Protein 8P4Y (pdb70)

Structure (mmCIF, N/CA/C/O backbone):
data_8P4Y
#
_entry.id   8P4Y
#
_cell.length_a   33.840
_cell.length_b   36.980
_cell.length_c   44.670
_cell.angle_alpha   97.25
_cell.angle_beta   105.76
_cell.angle_gamma   95.45
#
_symmetry.space_group_name_H-M   'P 1'
#
loop_
_entity.id
_entity.type
_entity.pdbx_description
1 polymer 'Protein origami triangle'
2 non-polymer GLYCEROL
3 water water
#
loop_
_atom_site.group_PDB
_atom_site.id
_atom_site.type_symbol
_atom_site.label_atom_id
_atom_site.label_alt_id
_atom_site.label_comp_id
_atom_site.label_asym_id
_atom_site.label_entity_id
_atom_site.label_seq_id
_atom_site.pdbx_PDB_ins_code
_atom_site.Cartn_x
_atom_site.Cartn_y
_atom_site.Cartn_z
_atom_site.occupancy
_atom_site.B_iso_or_equiv
_atom_site.auth_seq_id
_atom_site.auth_comp_id
_atom_site.auth_asym_id
_atom_site.auth_atom_id
_atom_site.pdbx_PDB_model_num
ATOM 1 N N . SER A 1 2 ? 10.535 -4.937 67.283 1.00 119.90 2 SER A N 1
ATOM 2 C CA . SER A 1 2 ? 11.651 -4.420 66.500 1.00 121.68 2 SER A CA 1
ATOM 3 C C . SER A 1 2 ? 11.153 -3.866 65.168 1.00 116.27 2 SER A C 1
ATOM 4 O O . SER A 1 2 ? 10.130 -4.326 64.645 1.00 118.14 2 SER A O 1
ATOM 6 N N . PRO A 1 3 ? 11.869 -2.876 64.619 1.00 107.82 3 PRO A N 1
ATOM 7 C CA . PRO A 1 3 ? 11.431 -2.286 63.340 1.00 105.09 3 PRO A CA 1
ATOM 8 C C . PRO A 1 3 ? 11.344 -3.290 62.201 1.00 106.61 3 PRO A C 1
ATOM 9 O O . PRO A 1 3 ? 10.385 -3.248 61.419 1.00 108.27 3 PRO A O 1
ATOM 13 N N . GLU A 1 4 ? 12.315 -4.202 62.089 1.00 109.69 4 GLU A N 1
ATOM 14 C CA . GLU A 1 4 ? 12.289 -5.167 60.993 1.00 110.10 4 GLU A CA 1
ATOM 15 C C . GLU A 1 4 ? 11.079 -6.092 61.085 1.00 97.56 4 GLU A C 1
ATOM 16 O O . GLU A 1 4 ? 10.610 -6.593 60.062 1.00 90.51 4 GLU A O 1
ATOM 18 N N . ASP A 1 5 ? 10.565 -6.338 62.293 1.00 95.73 5 ASP A N 1
ATOM 19 C CA . ASP A 1 5 ? 9.322 -7.094 62.412 1.00 84.28 5 ASP A CA 1
ATOM 20 C C . ASP A 1 5 ? 8.168 -6.318 61.801 1.00 86.31 5 ASP A C 1
ATOM 21 O O . ASP A 1 5 ? 7.256 -6.905 61.199 1.00 68.14 5 ASP A O 1
ATOM 26 N N . GLU A 1 6 ? 8.186 -4.996 61.942 1.00 80.09 6 GLU A N 1
ATOM 27 C CA . GLU A 1 6 ? 7.166 -4.203 61.272 1.00 79.92 6 GLU A CA 1
ATOM 28 C C . GLU A 1 6 ? 7.366 -4.245 59.765 1.00 74.78 6 GLU A C 1
ATOM 29 O O . GLU A 1 6 ? 6.414 -4.486 59.013 1.00 74.66 6 GLU A O 1
ATOM 35 N N . ILE A 1 7 ? 8.605 -4.030 59.305 1.00 69.45 7 ILE A N 1
ATOM 36 C CA . ILE A 1 7 ? 8.873 -3.970 57.867 1.00 82.08 7 ILE A CA 1
ATOM 37 C C . ILE A 1 7 ? 8.409 -5.248 57.183 1.00 83.37 7 ILE A C 1
ATOM 38 O O . ILE A 1 7 ? 7.708 -5.212 56.165 1.00 80.40 7 ILE A O 1
ATOM 43 N N . GLU A 1 8 ? 8.807 -6.397 57.730 1.00 82.39 8 GLU A N 1
ATOM 44 C CA . GLU A 1 8 ? 8.411 -7.679 57.159 1.00 80.58 8 GLU A CA 1
ATOM 45 C C . GLU A 1 8 ? 6.897 -7.779 57.035 1.00 72.02 8 GLU A C 1
ATOM 46 O O . GLU A 1 8 ? 6.370 -8.172 55.989 1.00 67.19 8 GLU A O 1
ATOM 52 N N . ARG A 1 9 ? 6.179 -7.411 58.098 1.00 68.53 9 ARG A N 1
ATOM 53 C CA . ARG A 1 9 ? 4.725 -7.537 58.096 1.00 72.54 9 ARG A CA 1
ATOM 54 C C . ARG A 1 9 ? 4.105 -6.742 56.950 1.00 74.53 9 ARG A C 1
ATOM 55 O O . ARG A 1 9 ? 3.268 -7.257 56.197 1.00 69.22 9 ARG A O 1
ATOM 63 N N . LEU A 1 10 ? 4.527 -5.487 56.785 1.00 76.09 10 LEU A N 1
ATOM 64 C CA . LEU A 1 10 ? 3.924 -4.629 55.772 1.00 66.74 10 LEU A CA 1
ATOM 65 C C . LEU A 1 10 ? 4.307 -5.052 54.359 1.00 70.56 10 LEU A C 1
ATOM 66 O O . LEU A 1 10 ? 3.519 -4.869 53.424 1.00 72.20 10 LEU A O 1
ATOM 71 N N . GLU A 1 11 ? 5.505 -5.603 54.171 1.00 66.14 11 GLU A N 1
ATOM 72 C CA . GLU A 1 11 ? 5.870 -6.101 52.848 1.00 61.70 11 GLU A CA 1
ATOM 73 C C . GLU A 1 11 ? 5.015 -7.300 52.473 1.00 76.20 11 GLU A C 1
ATOM 74 O O . GLU A 1 11 ? 4.455 -7.352 51.371 1.00 77.91 11 GLU A O 1
ATOM 80 N N . ARG A 1 12 ? 4.920 -8.277 53.383 1.00 65.22 12 ARG A N 1
ATOM 81 C CA . ARG A 1 12 ? 3.987 -9.389 53.232 1.00 64.56 12 ARG A CA 1
ATOM 82 C C . ARG A 1 12 ? 2.620 -8.892 52.797 1.00 66.28 12 ARG A C 1
ATOM 83 O O . ARG A 1 12 ? 2.130 -9.239 51.715 1.00 65.68 12 ARG A O 1
ATOM 85 N N . GLU A 1 13 ? 2.011 -8.038 53.621 1.00 68.63 13 GLU A N 1
ATOM 86 C CA . GLU A 1 13 ? 0.637 -7.611 53.380 1.00 69.41 13 GLU A CA 1
ATOM 87 C C . GLU A 1 13 ? 0.502 -6.825 52.077 1.00 69.25 13 GLU A C 1
ATOM 88 O O . GLU A 1 13 ? -0.504 -6.962 51.368 1.00 69.85 13 GLU A O 1
ATOM 94 N N . ASN A 1 14 ? 1.493 -5.988 51.741 1.00 65.57 14 ASN A N 1
ATOM 95 C CA . ASN A 1 14 ? 1.357 -5.186 50.523 1.00 67.80 14 ASN A CA 1
ATOM 96 C C . ASN A 1 14 ? 1.450 -6.048 49.266 1.00 70.09 14 ASN A C 1
ATOM 97 O O . ASN A 1 14 ? 0.689 -5.843 48.315 1.00 62.09 14 ASN A O 1
ATOM 102 N N . GLU A 1 15 ? 2.395 -6.990 49.223 1.00 72.33 15 GLU A N 1
ATOM 103 C CA . GLU A 1 15 ? 2.551 -7.801 48.020 1.00 79.28 15 GLU A CA 1
ATOM 104 C C . GLU A 1 15 ? 1.271 -8.564 47.713 1.00 71.26 15 GLU A C 1
ATOM 105 O O . GLU A 1 15 ? 0.827 -8.604 46.560 1.00 77.97 15 GLU A O 1
ATOM 111 N N . LYS A 1 16 ? 0.654 -9.154 48.742 1.00 68.62 16 LYS A N 1
ATOM 112 C CA . LYS A 1 16 ? -0.626 -9.833 48.566 1.00 75.31 16 LYS A CA 1
ATOM 113 C C . LYS A 1 16 ? -1.679 -8.874 48.035 1.00 69.92 16 LYS A C 1
ATOM 114 O O . LYS A 1 16 ? -2.403 -9.197 47.088 1.00 54.32 16 LYS A O 1
ATOM 116 N N . LEU A 1 17 ? -1.788 -7.691 48.644 1.00 63.08 17 LEU A N 1
ATOM 117 C CA . LEU A 1 17 ? -2.663 -6.661 48.090 1.00 64.77 17 LEU A CA 1
ATOM 118 C C . LEU A 1 17 ? -2.311 -6.377 46.635 1.00 71.86 17 LEU A C 1
ATOM 119 O O . LEU A 1 17 ? -3.182 -6.412 45.760 1.00 76.41 17 LEU A O 1
ATOM 124 N N . GLU A 1 18 ? -1.031 -6.106 46.357 1.00 67.10 18 GLU A N 1
ATOM 125 C CA . GLU A 1 18 ? -0.574 -5.921 44.981 1.00 66.02 18 GLU A CA 1
ATOM 126 C C . GLU A 1 18 ? -1.059 -7.048 44.074 1.00 73.75 18 GLU A C 1
ATOM 127 O O . GLU A 1 18 ? -1.619 -6.796 43.002 1.00 71.87 18 GLU A O 1
ATOM 133 N N . ARG A 1 19 ? -0.848 -8.304 44.479 1.00 72.28 19 ARG A N 1
ATOM 134 C CA . ARG A 1 19 ? -1.293 -9.404 43.631 1.00 75.64 19 ARG A CA 1
ATOM 135 C C . ARG A 1 19 ? -2.813 -9.407 43.501 1.00 78.56 19 ARG A C 1
ATOM 136 O O . ARG A 1 19 ? -3.354 -9.511 42.394 1.00 71.53 19 ARG A O 1
ATOM 138 N N . GLU A 1 20 ? -3.526 -9.268 44.621 1.00 70.91 20 GLU A N 1
ATOM 139 C CA . GLU A 1 20 ? -4.977 -9.369 44.543 1.00 72.83 20 GLU A CA 1
ATOM 140 C C . GLU A 1 20 ? -5.563 -8.240 43.711 1.00 74.66 20 GLU A C 1
ATOM 141 O O . GLU A 1 20 ? -6.517 -8.449 42.957 1.00 87.27 20 GLU A O 1
ATOM 147 N N . ASN A 1 21 ? -4.992 -7.051 43.803 1.00 71.09 21 ASN A N 1
ATOM 148 C CA . ASN A 1 21 ? -5.533 -5.944 43.032 1.00 69.43 21 ASN A CA 1
ATOM 149 C C . ASN A 1 21 ? -5.325 -6.162 41.548 1.00 70.57 21 ASN A C 1
ATOM 150 O O . ASN A 1 21 ? -6.215 -5.861 40.749 1.00 70.91 21 ASN A O 1
ATOM 155 N N . GLU A 1 22 ? -4.162 -6.692 41.163 1.00 66.00 22 GLU A N 1
ATOM 156 C CA . GLU A 1 22 ? -3.934 -6.992 39.754 1.00 82.71 22 GLU A CA 1
ATOM 157 C C . GLU A 1 22 ? -5.044 -7.873 39.189 1.00 80.84 22 GLU A C 1
ATOM 158 O O . GLU A 1 22 ? -5.548 -7.607 38.096 1.00 69.78 22 GLU A O 1
ATOM 164 N N . ARG A 1 23 ? -5.447 -8.918 39.927 1.00 86.52 23 ARG A N 1
ATOM 165 C CA . ARG A 1 23 ? -6.524 -9.795 39.457 1.00 83.96 23 ARG A CA 1
ATOM 166 C C . ARG A 1 23 ? -7.827 -9.028 39.293 1.00 84.98 23 ARG A C 1
ATOM 167 O O . ARG A 1 23 ? -8.571 -9.258 38.333 1.00 77.69 23 ARG A O 1
ATOM 175 N N . LEU A 1 24 ? -8.137 -8.141 40.247 1.00 74.46 24 LEU A N 1
ATOM 176 C CA . LEU A 1 24 ? -9.380 -7.385 40.176 1.00 76.62 24 LEU A CA 1
ATOM 177 C C . LEU A 1 24 ? -9.355 -6.417 39.007 1.00 73.41 24 LEU A C 1
ATOM 178 O O . LEU A 1 24 ? -10.367 -6.250 38.314 1.00 75.56 24 LEU A O 1
ATOM 183 N N . GLU A 1 25 ? -8.205 -5.765 38.784 1.00 63.55 25 GLU A N 1
ATOM 184 C CA . GLU A 1 25 ? -8.030 -4.916 37.610 1.00 78.36 25 GLU A CA 1
ATOM 185 C C . GLU A 1 25 ? -8.394 -5.670 36.342 1.00 82.92 25 GLU A C 1
ATOM 186 O O . GLU A 1 25 ? -9.115 -5.157 35.478 1.00 88.66 25 GLU A O 1
ATOM 192 N N . ARG A 1 26 ? -7.904 -6.903 36.217 1.00 70.04 26 ARG A N 1
ATOM 193 C CA . ARG A 1 26 ? -8.139 -7.661 34.996 1.00 72.06 26 ARG A CA 1
ATOM 194 C C . ARG A 1 26 ? -9.615 -8.000 34.841 1.00 79.50 26 ARG A C 1
ATOM 195 O O . ARG A 1 26 ? -10.184 -7.824 33.757 1.00 79.25 26 ARG A O 1
ATOM 203 N N . GLU A 1 27 ? -10.262 -8.452 35.925 1.00 81.23 27 GLU A N 1
ATOM 204 C CA . GLU A 1 27 ? -11.694 -8.759 35.869 1.00 87.79 27 GLU A CA 1
ATOM 205 C C . GLU A 1 27 ? -12.516 -7.543 35.426 1.00 83.70 27 GLU A C 1
ATOM 206 O O . GLU A 1 27 ? -13.396 -7.649 34.561 1.00 81.86 27 GLU A O 1
ATOM 212 N N . ILE A 1 28 ? -12.254 -6.380 36.012 1.00 75.54 28 ILE A N 1
ATOM 213 C CA . ILE A 1 28 ? -12.997 -5.185 35.609 1.00 74.98 28 ILE A CA 1
ATOM 214 C C . ILE A 1 28 ? -12.699 -4.831 34.154 1.00 82.53 28 ILE A C 1
ATOM 215 O O . ILE A 1 28 ? -13.604 -4.465 33.392 1.00 88.42 28 ILE A O 1
ATOM 220 N N . ARG A 1 29 ? -11.437 -4.967 33.733 1.00 84.34 29 ARG A N 1
ATOM 221 C CA . ARG A 1 29 ? -11.086 -4.642 32.353 1.00 90.25 29 ARG A CA 1
ATOM 222 C C . ARG A 1 29 ? -11.802 -5.546 31.364 1.00 92.67 29 ARG A C 1
ATOM 223 O O . ARG A 1 29 ? -12.070 -5.133 30.231 1.00 102.79 29 ARG A O 1
ATOM 231 N N . TRP A 1 30 ? -12.134 -6.770 31.776 1.00 88.66 30 TRP A N 1
ATOM 232 C CA . TRP A 1 30 ? -12.844 -7.695 30.899 1.00 88.23 30 TRP A CA 1
ATOM 233 C C . TRP A 1 30 ? -14.341 -7.458 30.917 1.00 87.52 30 TRP A C 1
ATOM 234 O O . TRP A 1 30 ? -15.020 -7.689 29.915 1.00 94.14 30 TRP A O 1
ATOM 245 N N . LEU A 1 31 ? -14.876 -7.028 32.053 1.00 79.58 31 LEU A N 1
ATOM 246 C CA . LEU A 1 31 ? -16.316 -6.861 32.163 1.00 87.82 31 LEU A CA 1
ATOM 247 C C . LEU A 1 31 ? -16.782 -5.504 31.649 1.00 93.66 31 LEU A C 1
ATOM 248 O O . LEU A 1 31 ? -17.897 -5.399 31.127 1.00 106.25 31 LEU A O 1
ATOM 253 N N . GLU A 1 32 ? -15.961 -4.459 31.781 1.00 96.68 32 GLU A N 1
ATOM 254 C CA . GLU A 1 32 ? -16.282 -3.206 31.098 1.00 101.55 32 GLU A CA 1
ATOM 255 C C . GLU A 1 32 ? -16.157 -3.358 29.584 1.00 123.40 32 GLU A C 1
ATOM 256 O O . GLU A 1 32 ? -17.000 -2.855 28.831 1.00 128.92 32 GLU A O 1
ATOM 262 N N . GLU A 1 33 ? -15.114 -4.058 29.122 1.00 134.89 33 GLU A N 1
ATOM 263 C CA . GLU A 1 33 ? -14.916 -4.258 27.690 1.00 141.47 33 GLU A CA 1
ATOM 264 C C . GLU A 1 33 ? -15.980 -5.170 27.094 1.00 150.56 33 GLU A C 1
ATOM 265 O O . GLU A 1 33 ? -16.321 -5.032 25.914 1.00 161.90 33 GLU A O 1
ATOM 267 N N . GLY A 1 34 ? -16.508 -6.102 27.880 1.00 129.73 34 GLY A N 1
ATOM 268 C CA . GLY A 1 34 ? -17.580 -6.960 27.413 1.00 128.75 34 GLY A CA 1
ATOM 269 C C . GLY A 1 34 ? -18.891 -6.231 27.186 1.00 131.05 34 GLY A C 1
ATOM 270 O O . GLY A 1 34 ? -19.239 -5.307 27.923 1.00 134.23 34 GLY A O 1
ATOM 271 N N . GLN A 1 37 ? -21.267 -6.608 24.763 1.00 106.26 37 GLN A N 1
ATOM 272 C CA . GLN A 1 37 ? -20.777 -7.703 23.926 1.00 104.30 37 GLN A CA 1
ATOM 273 C C . GLN A 1 37 ? -20.233 -8.851 24.767 1.00 96.73 37 GLN A C 1
ATOM 274 O O . GLN A 1 37 ? -19.227 -9.457 24.416 1.00 97.46 37 GLN A O 1
ATOM 280 N N . LEU A 1 38 ? -20.913 -9.159 25.874 1.00 98.90 38 LEU A N 1
ATOM 281 C CA . LEU A 1 38 ? -20.357 -10.094 26.854 1.00 95.93 38 LEU A CA 1
ATOM 282 C C . LEU A 1 38 ? -20.306 -11.518 26.312 1.00 91.92 38 LEU A C 1
ATOM 283 O O . LEU A 1 38 ? -19.356 -12.257 26.592 1.00 87.46 38 LEU A O 1
ATOM 288 N N . GLU A 1 39 ? -21.313 -11.922 25.533 1.00 103.52 39 GLU A N 1
ATOM 289 C CA . GLU A 1 39 ? -21.315 -13.270 24.965 1.00 103.06 39 GLU A CA 1
ATOM 290 C C . GLU A 1 39 ? -20.062 -13.525 24.133 1.00 98.37 39 GLU A C 1
ATOM 291 O O . GLU A 1 39 ? -19.502 -14.627 24.161 1.00 99.45 39 GLU A O 1
ATOM 297 N N . ASP A 1 40 ? -19.608 -12.511 23.389 1.00 106.54 40 ASP A N 1
ATOM 298 C CA . ASP A 1 40 ? -18.354 -12.612 22.645 1.00 100.63 40 ASP A CA 1
ATOM 299 C C . ASP A 1 40 ? -17.185 -12.893 23.575 1.00 89.02 40 ASP A C 1
ATOM 300 O O . ASP A 1 40 ? -16.377 -13.792 23.324 1.00 84.19 40 ASP A O 1
ATOM 305 N N . LYS A 1 41 ? -17.071 -12.106 24.648 1.00 84.40 41 LYS A N 1
ATOM 306 C CA . LYS A 1 41 ? -15.982 -12.274 25.598 1.00 85.21 41 LYS A CA 1
ATOM 307 C C . LYS A 1 41 ? -15.986 -13.664 26.207 1.00 76.99 41 LYS A C 1
ATOM 308 O O . LYS A 1 41 ? -14.918 -14.199 26.528 1.00 71.76 41 LYS A O 1
ATOM 314 N N . VAL A 1 42 ? -17.165 -14.258 26.386 1.00 77.82 42 VAL A N 1
ATOM 315 C CA . VAL A 1 42 ? -17.224 -15.586 26.981 1.00 78.27 42 VAL A CA 1
ATOM 316 C C . VAL A 1 42 ? -16.629 -16.607 26.028 1.00 74.29 42 VAL A C 1
ATOM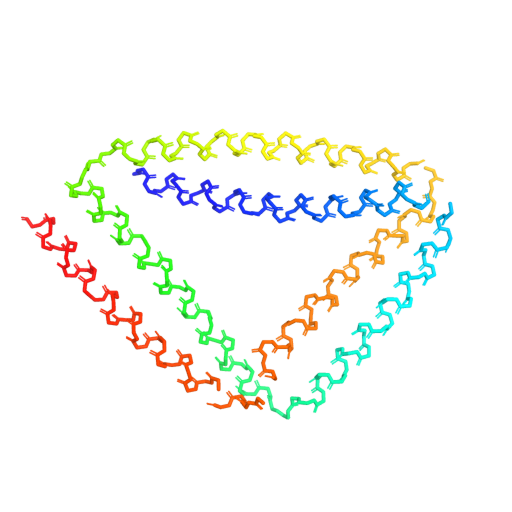 317 O O . VAL A 1 42 ? -15.775 -17.411 26.411 1.00 79.18 42 VAL A O 1
ATOM 321 N N . GLU A 1 43 ? -17.080 -16.589 24.771 1.00 83.06 43 GLU A N 1
ATOM 322 C CA . GLU A 1 43 ? -16.533 -17.485 23.761 1.00 82.27 43 GLU A CA 1
ATOM 323 C C . GLU A 1 43 ? -15.014 -17.408 23.726 1.00 84.27 43 GLU A C 1
ATOM 324 O O . GLU A 1 43 ? -14.325 -18.427 23.828 1.00 87.19 43 GLU A O 1
ATOM 330 N N . GLU A 1 44 ? -14.463 -16.199 23.629 1.00 91.66 44 GLU A N 1
ATOM 331 C CA . GLU A 1 44 ? -13.018 -16.104 23.464 1.00 87.43 44 GLU A CA 1
ATOM 332 C C . GLU A 1 44 ? -12.267 -16.519 24.722 1.00 72.91 44 GLU A C 1
ATOM 333 O O . GLU A 1 44 ? -11.126 -16.981 24.624 1.00 69.21 44 GLU A O 1
ATOM 339 N N . LEU A 1 45 ? -12.881 -16.385 25.902 1.00 71.62 45 LEU A N 1
ATOM 340 C CA . LEU A 1 45 ? -12.267 -16.948 27.104 1.00 71.29 45 LEU A CA 1
ATOM 341 C C . LEU A 1 45 ? -12.248 -18.468 27.039 1.00 67.55 45 LEU A C 1
ATOM 342 O O . LEU A 1 45 ? -11.269 -19.097 27.460 1.00 68.75 45 LEU A O 1
ATOM 347 N N . LEU A 1 46 ? -13.328 -19.074 26.535 1.00 73.41 46 LEU A N 1
ATOM 348 C CA . LEU A 1 46 ? -13.340 -20.523 26.374 1.00 59.49 46 LEU A CA 1
ATOM 349 C C . LEU A 1 46 ? -12.185 -20.963 25.494 1.00 58.30 46 LEU A C 1
ATOM 350 O O . LEU A 1 46 ? -11.453 -21.898 25.831 1.00 62.68 46 LEU A O 1
ATOM 355 N N . SER A 1 47 ? -11.985 -20.275 24.371 1.00 70.87 47 SER A N 1
ATOM 356 C CA . SER A 1 47 ? -10.895 -20.648 23.479 1.00 76.36 47 SER A CA 1
ATOM 357 C C . SER A 1 47 ? -9.542 -20.442 24.149 1.00 69.09 47 SER A C 1
ATOM 358 O O . SER A 1 47 ? -8.665 -21.305 24.061 1.00 59.06 47 SER A O 1
ATOM 361 N N . LYS A 1 48 ? -9.362 -19.308 24.837 1.00 64.37 48 LYS A N 1
ATOM 362 C CA . LYS A 1 48 ? -8.136 -19.080 25.604 1.00 54.43 48 LYS A CA 1
ATOM 363 C C . LYS A 1 48 ? -7.918 -20.164 26.643 1.00 55.95 48 LYS A C 1
ATOM 364 O O . LYS A 1 48 ? -6.802 -20.665 26.801 1.00 60.03 48 LYS A O 1
ATOM 370 N N . ASN A 1 49 ? -8.963 -20.540 27.378 1.00 58.13 49 ASN A N 1
ATOM 371 C CA . ASN A 1 49 ? -8.761 -21.608 28.359 1.00 56.32 49 ASN A CA 1
ATOM 372 C C . ASN A 1 49 ? -8.529 -22.950 27.664 1.00 51.66 49 ASN A C 1
ATOM 373 O O . ASN A 1 49 ? -7.772 -23.794 28.164 1.00 50.79 49 ASN A O 1
ATOM 378 N N . TYR A 1 50 ? -9.168 -23.150 26.520 1.00 51.64 50 TYR A N 1
ATOM 379 C CA . TYR A 1 50 ? -8.957 -24.368 25.749 1.00 58.08 50 TYR A CA 1
ATOM 380 C C . TYR A 1 50 ? -7.506 -24.484 25.332 1.00 59.70 50 TYR A C 1
ATOM 381 O O . TYR A 1 50 ? -6.870 -25.519 25.561 1.00 56.28 50 TYR A O 1
ATOM 390 N N . HIS A 1 51 ? -6.946 -23.405 24.770 1.00 56.88 51 HIS A N 1
ATOM 391 C CA . HIS A 1 51 ? -5.528 -23.405 24.418 1.00 66.10 51 HIS A CA 1
ATOM 392 C C . HIS A 1 51 ? -4.634 -23.643 25.637 1.00 67.66 51 HIS A C 1
ATOM 393 O O . HIS A 1 51 ? -3.609 -24.330 25.536 1.00 65.62 51 HIS A O 1
ATOM 400 N N . LEU A 1 52 ? -4.990 -2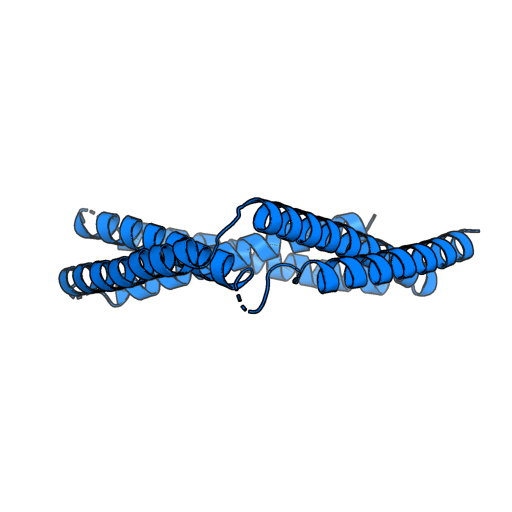3.092 26.801 1.00 56.52 52 LEU A N 1
ATOM 401 C CA . LEU A 1 52 ? -4.112 -23.272 27.959 1.00 56.41 52 LEU A CA 1
ATOM 402 C C . LEU A 1 52 ? -4.154 -24.709 28.477 1.00 46.34 52 LEU A C 1
ATOM 403 O O . LEU A 1 52 ? -3.131 -25.232 28.929 1.00 56.25 52 LEU A O 1
ATOM 408 N N . GLU A 1 53 ? -5.325 -25.353 28.427 1.00 50.13 53 GLU A N 1
ATOM 409 C CA . GLU A 1 53 ? -5.450 -26.721 28.937 1.00 61.55 53 GLU A CA 1
ATOM 410 C C . GLU A 1 53 ? -4.692 -27.706 28.062 1.00 57.52 53 GLU A C 1
ATOM 411 O O . GLU A 1 53 ? -4.125 -28.681 28.561 1.00 60.42 53 GLU A O 1
ATOM 417 N N . ASN A 1 54 ? -4.672 -27.475 26.753 1.00 56.37 54 ASN A N 1
ATOM 418 C CA . ASN A 1 54 ? -3.851 -28.311 25.882 1.00 55.67 54 ASN A CA 1
ATOM 419 C C . ASN A 1 54 ? -2.368 -28.077 26.110 1.00 63.13 54 ASN A C 1
ATOM 420 O O . ASN A 1 54 ? -1.571 -29.010 25.978 1.00 57.62 54 ASN A O 1
ATOM 425 N N . GLU A 1 55 ? -1.974 -26.843 26.454 1.00 58.85 55 GLU A N 1
ATOM 426 C CA . GLU A 1 55 ? -0.573 -26.595 26.794 1.00 53.25 55 GLU A CA 1
ATOM 427 C C . GLU A 1 55 ? -0.192 -27.290 28.090 1.00 50.11 55 GLU A C 1
ATOM 428 O O . GLU A 1 55 ? 0.907 -27.850 28.200 1.00 52.36 55 GLU A O 1
ATOM 434 N N . VAL A 1 56 ? -1.066 -27.229 29.096 1.00 47.59 56 VAL A N 1
ATOM 435 C CA . VAL A 1 56 ? -0.833 -28.007 30.306 1.00 48.31 56 VAL A CA 1
ATOM 436 C C . VAL A 1 56 ? -0.579 -29.459 29.933 1.00 55.40 56 VAL A C 1
ATOM 437 O O . VAL A 1 56 ? 0.392 -30.078 30.384 1.00 64.58 56 VAL A O 1
ATOM 441 N N . GLU A 1 57 ? -1.439 -30.017 29.078 1.00 55.04 57 GLU A N 1
ATOM 442 C CA . GLU A 1 57 ? -1.275 -31.415 28.697 1.00 63.95 57 GLU A CA 1
ATOM 443 C C . GLU A 1 57 ? 0.050 -31.620 27.974 1.00 59.94 57 GLU A C 1
ATOM 444 O O . GLU A 1 57 ? 0.807 -32.533 28.308 1.00 60.07 57 GLU A O 1
ATOM 450 N N . ARG A 1 58 ? 0.376 -30.751 27.009 1.00 58.45 58 ARG A N 1
ATOM 451 C CA . ARG A 1 58 ? 1.666 -30.878 26.326 1.00 54.95 58 ARG A CA 1
ATOM 452 C C . ARG A 1 58 ? 2.813 -30.906 27.324 1.00 63.05 58 ARG A C 1
ATOM 453 O O . ARG A 1 58 ? 3.636 -31.828 27.317 1.00 60.52 58 ARG A O 1
ATOM 461 N N . LEU A 1 59 ? 2.877 -29.899 28.198 1.00 54.00 59 LEU A N 1
ATOM 462 C CA . LEU A 1 59 ? 3.990 -29.818 29.136 1.00 53.61 59 LEU A CA 1
ATOM 463 C C . LEU A 1 59 ? 3.997 -31.002 30.093 1.00 55.60 59 LEU A C 1
ATOM 464 O O . LEU A 1 59 ? 5.069 -31.503 30.459 1.00 62.80 59 LEU A O 1
ATOM 469 N N . LYS A 1 60 ? 2.816 -31.461 30.523 1.00 60.35 60 LYS A N 1
ATOM 470 C CA . LYS A 1 60 ? 2.776 -32.622 31.414 1.00 64.58 60 LYS A CA 1
ATOM 471 C C . LYS A 1 60 ? 3.439 -33.828 30.765 1.00 68.48 60 LYS A C 1
ATOM 472 O O . LYS A 1 60 ? 4.111 -34.612 31.440 1.00 76.33 60 LYS A O 1
ATOM 478 N N . LYS A 1 61 ? 3.272 -33.986 29.449 1.00 58.38 61 LYS A N 1
ATOM 479 C CA . LYS A 1 61 ? 3.853 -35.136 28.758 1.00 70.57 61 LYS A CA 1
ATOM 480 C C . LYS A 1 61 ? 5.360 -34.996 28.585 1.00 76.37 61 LYS A C 1
ATOM 481 O O . LYS A 1 61 ? 6.064 -36.006 28.439 1.00 79.49 61 LYS A O 1
ATOM 487 N N . LEU A 1 62 ? 5.865 -33.761 28.567 1.00 73.36 62 LEU A N 1
ATOM 488 C CA . LEU A 1 62 ? 7.299 -33.500 28.516 1.00 78.33 62 LEU A CA 1
ATOM 489 C C . LEU A 1 62 ? 7.979 -33.747 29.855 1.00 89.59 62 LEU A C 1
ATOM 490 O O . LEU A 1 62 ? 9.210 -33.652 29.939 1.00 92.72 62 LEU A O 1
ATOM 495 N N . VAL A 1 63 ? 7.206 -34.067 30.887 1.00 91.23 63 VAL A N 1
ATOM 496 C CA . VAL A 1 63 ? 7.721 -34.462 32.191 1.00 90.09 63 VAL A CA 1
ATOM 497 C C . VAL A 1 63 ? 7.597 -35.977 32.295 1.00 104.64 63 VAL A C 1
ATOM 498 O O . VAL A 1 63 ? 6.490 -36.516 32.402 1.00 105.11 63 VAL A O 1
ATOM 502 N N . GLY A 1 64 ? 8.736 -36.671 32.257 1.00 115.00 64 GLY A N 1
ATOM 503 C CA . GLY A 1 64 ? 8.719 -38.117 32.383 1.00 124.56 64 GLY A CA 1
ATOM 504 C C . GLY A 1 64 ? 8.631 -38.619 33.810 1.00 133.08 64 GLY A C 1
ATOM 505 O O . GLY A 1 64 ? 8.055 -39.683 34.056 1.00 140.79 64 GLY A O 1
ATOM 506 N N . SER A 1 65 ? 9.184 -37.873 34.768 1.00 130.10 65 SER A N 1
ATOM 507 C CA . SER A 1 65 ? 9.217 -38.311 36.157 1.00 125.84 65 SER A CA 1
ATOM 508 C C . SER A 1 65 ? 8.850 -37.169 37.091 1.00 114.10 65 SER A C 1
ATOM 509 O O . SER A 1 65 ? 9.311 -36.037 36.923 1.00 112.97 65 SER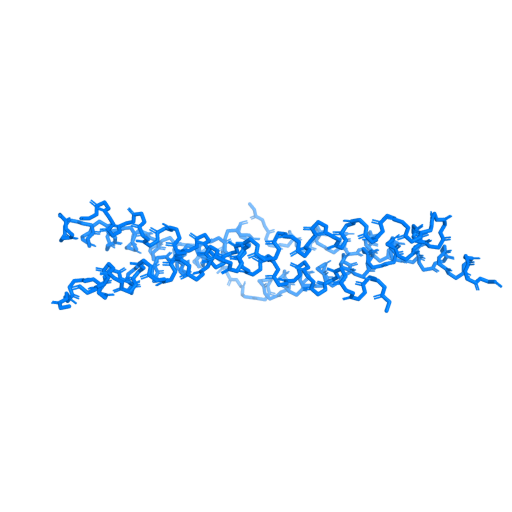 A O 1
ATOM 512 N N . GLY A 1 66 ? 8.019 -37.479 38.080 1.00 103.70 66 GLY A N 1
ATOM 513 C CA . GLY A 1 66 ? 7.706 -36.520 39.113 1.00 100.46 66 GLY A CA 1
ATOM 514 C C . GLY A 1 66 ? 8.763 -36.379 40.182 1.00 96.73 66 GLY A C 1
ATOM 515 O O . GLY A 1 66 ? 8.714 -35.423 40.957 1.00 94.12 66 GLY A O 1
ATOM 516 N N . SER A 1 67 ? 9.717 -37.300 40.240 1.00 91.78 67 SER A N 1
ATOM 517 C CA . SER A 1 67 ? 10.749 -37.279 41.270 1.00 91.68 67 SER A CA 1
ATOM 518 C C . SER A 1 67 ? 11.679 -36.080 41.109 1.00 84.89 67 SER A C 1
ATOM 519 O O . SER A 1 67 ? 12.015 -35.428 42.109 1.00 79.38 67 SER A O 1
ATOM 522 N N . PRO A 1 68 ? 12.135 -35.757 39.892 1.00 86.48 68 PRO A N 1
ATOM 523 C CA . PRO A 1 68 ? 12.871 -34.496 39.731 1.00 76.01 68 PRO A CA 1
ATOM 524 C C . PRO A 1 68 ? 12.018 -33.284 40.038 1.00 75.41 68 PRO A C 1
ATO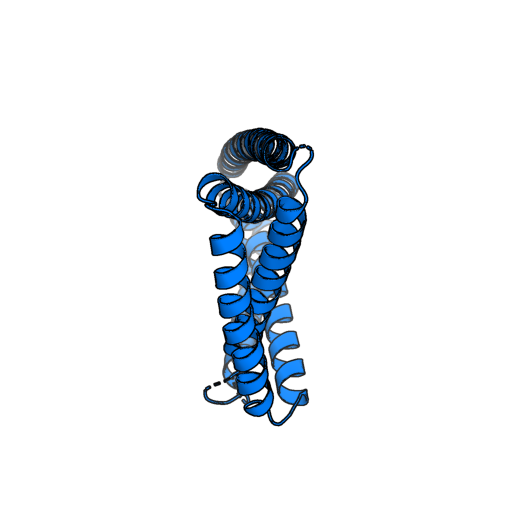M 525 O O . PRO A 1 68 ? 12.477 -32.358 40.727 1.00 65.38 68 PRO A O 1
ATOM 529 N N . GLU A 1 69 ? 10.781 -33.268 39.528 1.00 81.15 69 GLU A N 1
ATOM 530 C CA . GLU A 1 69 ? 9.850 -32.183 39.817 1.00 77.44 69 GLU A CA 1
ATOM 531 C C . GLU A 1 69 ? 9.757 -31.924 41.312 1.00 76.71 69 GLU A C 1
ATOM 532 O O . GLU A 1 69 ? 9.870 -30.781 41.762 1.00 76.65 69 GLU A O 1
ATOM 538 N N . ASP A 1 70 ? 9.532 -32.980 42.096 1.00 72.83 70 ASP A N 1
ATOM 539 C CA . ASP A 1 70 ? 9.539 -32.834 43.546 1.00 78.66 70 ASP A CA 1
ATOM 540 C C . ASP A 1 70 ? 10.828 -32.189 44.020 1.00 74.48 70 ASP A C 1
ATOM 541 O O . ASP A 1 70 ? 10.808 -31.236 44.812 1.00 80.99 70 ASP A O 1
ATOM 546 N N . LYS A 1 71 ? 11.967 -32.701 43.551 1.00 76.12 71 LYS A N 1
ATOM 547 C CA . LYS A 1 71 ? 13.242 -32.189 44.047 1.00 82.74 71 LYS A CA 1
ATOM 548 C C . LYS A 1 71 ? 13.379 -30.704 43.753 1.00 66.68 71 LYS A C 1
ATOM 549 O O . LYS A 1 71 ? 13.624 -29.905 44.662 1.00 62.65 71 LYS A O 1
ATOM 555 N N . ILE A 1 72 ? 13.214 -30.315 42.485 1.00 62.13 72 ILE A N 1
ATOM 556 C CA . ILE A 1 72 ? 13.303 -28.903 42.106 1.00 57.79 72 ILE A CA 1
ATOM 557 C C . ILE A 1 72 ? 12.394 -28.056 42.988 1.00 57.82 72 ILE A C 1
ATOM 558 O O . ILE A 1 72 ? 12.803 -27.015 43.506 1.00 67.25 72 ILE A O 1
ATOM 563 N N . GLU A 1 73 ? 11.136 -28.475 43.153 1.00 70.15 73 GLU A N 1
ATOM 564 C CA . GLU A 1 73 ? 10.231 -27.725 44.023 1.00 77.67 73 GLU A CA 1
ATOM 565 C C . GLU A 1 73 ? 10.825 -27.573 45.416 1.00 72.37 73 GLU A C 1
ATOM 566 O O . GLU A 1 73 ? 10.817 -26.486 46.000 1.00 64.58 73 GLU A O 1
ATOM 572 N N . GLU A 1 74 ? 11.343 -28.665 45.967 1.00 62.25 74 GLU A N 1
ATOM 573 C CA . GLU A 1 74 ? 11.952 -28.593 47.289 1.00 61.90 74 GLU A CA 1
ATOM 574 C C . GLU A 1 74 ? 13.106 -27.599 47.323 1.00 69.57 74 GLU A C 1
ATOM 575 O O . GLU A 1 74 ? 13.213 -26.794 48.257 1.00 59.68 74 GLU A O 1
ATOM 581 N N . LEU A 1 75 ? 13.990 -27.645 46.323 1.00 61.08 75 LEU A N 1
ATOM 582 C CA . LEU A 1 75 ? 15.147 -26.753 46.338 1.00 56.47 75 LEU A CA 1
ATOM 583 C C . LEU A 1 75 ? 14.716 -25.302 46.192 1.00 61.00 75 LEU A C 1
ATOM 584 O O . LEU A 1 75 ? 15.220 -24.420 46.906 1.00 59.60 75 LEU A O 1
ATOM 589 N N . LYS A 1 76 ? 13.774 -25.033 45.288 1.00 61.08 76 LYS A N 1
ATOM 590 C CA . LYS A 1 76 ? 13.279 -23.666 45.143 1.00 66.50 76 LYS A CA 1
ATOM 591 C C . LYS A 1 76 ? 12.706 -23.144 46.457 1.00 66.86 76 LYS A C 1
ATOM 592 O O . LYS A 1 76 ? 12.884 -21.970 46.790 1.00 65.96 76 LYS A O 1
ATOM 598 N N . ARG A 1 77 ? 12.033 -24.003 47.228 1.00 69.85 77 ARG A N 1
ATOM 599 C CA . ARG A 1 77 ? 11.554 -23.580 48.542 1.00 58.81 77 ARG A CA 1
ATOM 600 C C . ARG A 1 77 ? 12.721 -23.261 49.474 1.00 72.79 77 ARG A C 1
ATOM 601 O O . ARG A 1 77 ? 12.762 -22.189 50.096 1.00 69.38 77 ARG A O 1
ATOM 609 N N . LYS A 1 78 ? 13.687 -24.180 49.577 1.00 64.42 78 LYS A N 1
ATOM 610 C CA . LYS A 1 78 ? 14.864 -23.923 50.405 1.00 59.71 78 LYS A CA 1
ATOM 611 C C . LYS A 1 78 ? 15.534 -22.617 50.013 1.00 64.46 78 LYS A C 1
ATOM 612 O O . LYS A 1 78 ? 15.936 -21.824 50.875 1.00 62.12 78 LYS A O 1
ATOM 618 N N . ILE A 1 79 ? 15.639 -22.358 48.711 1.00 56.52 79 ILE A N 1
ATOM 619 C CA . ILE A 1 79 ? 16.274 -21.127 48.258 1.00 49.68 79 ILE A CA 1
ATOM 620 C C . ILE A 1 79 ? 15.497 -19.909 48.754 1.00 55.78 79 ILE A C 1
ATOM 621 O O . ILE A 1 79 ? 16.092 -18.899 49.162 1.00 58.77 79 ILE A O 1
ATOM 626 N N . GLU A 1 80 ? 14.162 -19.993 48.761 1.00 52.89 80 GLU A N 1
ATOM 627 C CA . GLU A 1 80 ? 13.349 -18.878 49.255 1.00 70.35 80 GLU A CA 1
ATOM 628 C C . GLU A 1 80 ? 13.542 -18.667 50.752 1.00 70.50 80 GLU A C 1
ATOM 629 O O . GLU A 1 80 ? 13.686 -17.530 51.214 1.00 69.46 80 GLU A O 1
ATOM 635 N N . LYS A 1 81 ? 13.519 -19.754 51.526 1.00 73.94 81 LYS A N 1
ATOM 636 C CA . LYS A 1 81 ? 13.821 -19.679 52.952 1.00 69.14 81 LYS A CA 1
ATOM 637 C C . LYS A 1 81 ? 15.155 -18.977 53.198 1.00 65.36 81 LYS A C 1
ATOM 638 O O . LYS A 1 81 ? 15.237 -18.020 53.977 1.00 67.94 81 LYS A O 1
ATOM 644 N N . LEU A 1 82 ? 16.209 -19.415 52.505 1.00 60.68 82 LEU A N 1
ATOM 645 C CA . LEU A 1 82 ? 17.545 -18.875 52.745 1.00 61.92 82 LEU A CA 1
ATOM 646 C C . LEU A 1 82 ? 17.658 -17.408 52.351 1.00 64.08 82 LEU A C 1
ATOM 647 O O . LEU A 1 82 ? 18.414 -16.650 52.972 1.00 64.36 82 LEU A O 1
ATOM 652 N N . LYS A 1 83 ? 16.940 -16.996 51.315 1.00 49.75 83 LYS A N 1
ATOM 653 C CA . LYS A 1 83 ? 17.054 -15.617 50.861 1.00 55.74 83 LYS A CA 1
ATOM 654 C C . LYS A 1 83 ? 16.375 -14.668 51.832 1.00 53.34 83 LYS A C 1
ATOM 655 O O . LYS A 1 83 ? 16.911 -13.601 52.128 1.00 54.59 83 LYS A O 1
ATOM 661 N N . ARG A 1 84 ? 15.196 -15.037 52.337 1.00 62.15 84 ARG A N 1
ATOM 662 C CA . ARG A 1 84 ? 14.534 -14.192 53.325 1.00 62.44 84 ARG A CA 1
ATOM 663 C C . ARG A 1 84 ? 15.365 -14.088 54.591 1.00 60.16 84 ARG A C 1
ATOM 664 O O . ARG A 1 84 ? 15.407 -13.031 55.221 1.00 62.91 84 ARG A O 1
ATOM 672 N N . GLU A 1 85 ? 16.030 -15.181 54.984 1.00 55.18 85 GLU A N 1
ATOM 673 C CA . GLU A 1 85 ? 16.811 -15.149 56.215 1.00 57.36 85 GLU A CA 1
ATOM 674 C C . GLU A 1 85 ? 18.057 -14.305 56.031 1.00 55.29 85 GLU A C 1
ATOM 675 O O . GLU A 1 85 ? 18.431 -13.524 56.916 1.00 61.57 85 GLU A O 1
ATOM 681 N N . ASN A 1 86 ? 18.695 -14.424 54.871 1.00 53.53 86 ASN A N 1
ATOM 682 C CA . ASN A 1 86 ? 19.808 -13.546 54.566 1.00 48.33 86 ASN A CA 1
ATOM 683 C C . ASN A 1 86 ? 19.367 -12.098 54.532 1.00 57.99 86 ASN A C 1
ATOM 684 O O . ASN A 1 86 ? 20.053 -11.227 55.079 1.00 52.56 86 ASN A O 1
ATOM 689 N N . GLU A 1 87 ? 18.195 -11.820 53.957 1.00 56.93 87 GLU A N 1
ATOM 690 C CA . GLU A 1 87 ? 17.725 -10.441 53.981 1.00 67.61 87 GLU A CA 1
ATOM 691 C C . GLU A 1 87 ? 17.476 -9.965 55.413 1.00 62.41 87 GLU A C 1
ATOM 692 O O . GLU A 1 87 ? 17.812 -8.827 55.749 1.00 65.79 87 GLU A O 1
ATOM 698 N N . ARG A 1 88 ? 16.914 -10.817 56.283 1.00 65.14 88 ARG A N 1
ATOM 699 C CA . ARG A 1 88 ? 16.718 -10.383 57.672 1.00 58.93 88 ARG A CA 1
ATOM 700 C C . ARG A 1 88 ? 18.050 -10.055 58.336 1.00 58.35 88 ARG A C 1
ATOM 701 O O . ARG A 1 88 ? 18.147 -9.098 59.119 1.00 59.39 88 ARG A O 1
ATOM 709 N N . LEU A 1 89 ? 19.089 -10.832 58.032 1.00 51.68 89 LEU A N 1
ATOM 710 C CA . LEU A 1 89 ? 20.397 -10.600 58.645 1.00 52.82 89 LEU A CA 1
ATOM 711 C C . LEU A 1 89 ? 21.033 -9.332 58.098 1.00 55.12 89 LEU A C 1
ATOM 712 O O . LEU A 1 89 ? 21.634 -8.553 58.851 1.00 58.42 89 LEU A O 1
ATOM 717 N N . GLU A 1 90 ? 20.884 -9.084 56.798 1.00 47.52 90 GLU A N 1
ATOM 718 C CA . GLU A 1 90 ? 21.472 -7.870 56.235 1.00 48.58 90 GLU A CA 1
ATOM 719 C C . GLU A 1 90 ? 20.812 -6.629 56.817 1.00 50.37 90 GLU A C 1
ATOM 720 O O . GLU A 1 90 ? 21.490 -5.636 57.107 1.00 54.89 90 GLU A O 1
ATOM 726 N N . ARG A 1 91 ? 19.489 -6.667 57.002 1.00 58.81 91 ARG A N 1
ATOM 727 C CA . ARG A 1 91 ? 18.780 -5.513 57.550 1.00 65.34 91 ARG A CA 1
ATOM 728 C C . ARG A 1 91 ? 19.218 -5.225 58.977 1.00 53.33 91 ARG A C 1
ATOM 729 O O . ARG A 1 91 ? 19.454 -4.064 59.347 1.00 54.73 91 ARG A O 1
ATOM 737 N N . GLU A 1 92 ? 19.273 -6.255 59.816 1.00 51.61 92 GLU A N 1
ATOM 738 C CA . GLU A 1 92 ? 19.753 -6.025 61.169 1.00 54.68 92 GLU A CA 1
ATOM 739 C C . GLU A 1 92 ? 21.166 -5.479 61.142 1.00 51.37 92 GLU A C 1
ATOM 740 O O . GLU A 1 92 ? 21.467 -4.492 61.824 1.00 63.15 92 GLU A O 1
ATOM 746 N N . ASN A 1 93 ? 22.028 -6.062 60.319 1.00 55.65 93 ASN A N 1
ATOM 747 C CA . ASN A 1 93 ? 23.408 -5.597 60.267 1.00 56.28 93 ASN A CA 1
ATOM 748 C C . ASN A 1 93 ? 23.481 -4.144 59.837 1.00 62.26 93 ASN A C 1
ATOM 749 O O . ASN A 1 93 ? 24.245 -3.362 60.415 1.00 61.12 93 ASN A O 1
ATOM 754 N N . GLU A 1 94 ? 22.716 -3.759 58.812 1.00 57.77 94 GLU A N 1
ATOM 755 C CA . GLU A 1 94 ? 22.707 -2.345 58.436 1.00 60.36 94 GLU A CA 1
ATOM 756 C C . GLU A 1 94 ? 22.207 -1.490 59.592 1.00 55.44 94 GLU A C 1
ATOM 757 O O . GLU A 1 94 ? 22.809 -0.466 59.941 1.00 64.17 94 GLU A O 1
ATOM 763 N N . TRP A 1 95 ? 21.104 -1.916 60.203 1.00 59.82 95 TRP A N 1
ATOM 764 C CA . TRP A 1 95 ? 20.526 -1.192 61.323 1.00 65.96 95 TRP A CA 1
ATOM 765 C C . TRP A 1 95 ? 21.534 -1.015 62.452 1.00 56.81 95 TRP A C 1
ATOM 766 O O . TRP A 1 95 ? 21.721 0.096 62.964 1.00 66.55 95 TRP A O 1
ATOM 777 N N . LEU A 1 96 ? 22.190 -2.101 62.863 1.00 55.45 96 LEU A N 1
ATOM 778 C CA . LEU A 1 96 ? 23.209 -1.982 63.901 1.00 53.56 96 LEU A CA 1
ATOM 779 C C . LEU A 1 96 ? 24.323 -1.043 63.470 1.00 61.47 96 LEU A C 1
ATOM 780 O O . LEU A 1 96 ? 24.794 -0.225 64.262 1.00 66.28 96 LEU A O 1
ATOM 785 N N . GLU A 1 97 ? 24.750 -1.131 62.215 1.00 58.79 97 GLU A N 1
ATOM 786 C CA . GLU A 1 97 ? 25.868 -0.302 61.787 1.00 59.87 97 GLU A CA 1
ATOM 787 C C . GLU A 1 97 ? 25.452 1.154 61.634 1.00 76.09 97 GLU A C 1
ATOM 788 O O . GLU A 1 97 ? 26.199 2.062 62.016 1.00 83.05 97 GLU A O 1
ATOM 794 N N . ARG A 1 98 ? 24.253 1.398 61.110 1.00 73.33 98 ARG A N 1
ATOM 795 C CA . ARG A 1 98 ? 23.894 2.716 60.618 1.00 73.20 98 ARG A CA 1
ATOM 796 C C . ARG A 1 98 ? 22.691 3.373 61.285 1.00 79.74 98 ARG A C 1
ATOM 797 O O . ARG A 1 98 ? 22.389 4.526 60.957 1.00 88.05 98 ARG A O 1
ATOM 805 N N . GLY A 1 99 ? 21.972 2.692 62.166 1.00 118.27 99 GLY A N 1
ATOM 806 C CA . GLY A 1 99 ? 20.938 3.351 62.936 1.00 101.61 99 GLY A CA 1
ATOM 807 C C . GLY A 1 99 ? 19.530 3.148 62.403 1.00 99.90 99 GLY A C 1
ATOM 808 O O . GLY A 1 99 ? 19.296 2.585 61.327 1.00 94.65 99 GLY A O 1
ATOM 809 N N . SER A 1 100 ? 18.567 3.640 63.184 1.00 92.50 100 SER A N 1
ATOM 810 C CA . SER A 1 100 ? 17.158 3.327 62.969 1.00 86.93 100 SER A CA 1
ATOM 811 C C . SER A 1 100 ? 16.445 4.295 62.028 1.00 91.50 100 SER A C 1
ATOM 812 O O . SER A 1 100 ? 15.282 4.050 61.689 1.00 84.57 100 SER A O 1
ATOM 815 N N . GLY A 1 101 ? 17.100 5.378 61.600 1.00 96.55 101 GLY A N 1
ATOM 816 C CA . GLY A 1 101 ? 16.437 6.330 60.721 1.00 99.38 101 GLY A CA 1
ATOM 817 C C . GLY A 1 101 ? 16.035 5.743 59.382 1.00 100.86 101 GLY A C 1
ATOM 818 O O . GLY A 1 101 ? 15.035 6.162 58.794 1.00 101.38 101 GLY A O 1
ATOM 819 N N . SER A 1 102 ? 16.792 4.762 58.891 1.00 102.53 102 SER A N 1
ATOM 820 C CA . SER A 1 102 ? 16.537 4.134 57.601 1.00 99.55 102 SER A CA 1
ATOM 821 C C . SER A 1 102 ? 15.331 3.195 57.648 1.00 87.10 102 SER A C 1
ATOM 822 O O . SER A 1 102 ? 14.507 3.234 56.726 1.00 90.10 102 SER A O 1
ATOM 825 N N . PRO A 1 103 ? 15.178 2.336 58.670 1.00 89.73 103 PRO A N 1
ATOM 826 C CA . PRO A 1 103 ? 13.930 1.552 58.754 1.00 84.49 103 PRO A CA 1
ATOM 827 C C . PRO A 1 103 ? 12.686 2.415 58.891 1.00 85.39 103 PRO A C 1
ATOM 828 O O . PRO A 1 103 ? 11.709 2.213 58.158 1.00 85.86 103 PRO A O 1
ATOM 832 N N . GLU A 1 104 ? 12.702 3.382 59.814 1.00 78.14 104 GLU A N 1
ATOM 833 C CA . GLU A 1 104 ? 11.504 4.164 60.115 1.00 83.66 104 GLU A CA 1
ATOM 834 C C . GLU A 1 104 ? 10.984 4.920 58.902 1.00 86.76 104 GLU A C 1
ATOM 835 O O . GLU A 1 104 ? 9.773 5.141 58.783 1.00 88.96 104 GLU A O 1
ATOM 841 N N . ASP A 1 105 ? 11.875 5.342 58.004 1.00 94.65 105 ASP A N 1
ATOM 842 C CA . ASP A 1 105 ? 11.418 5.948 56.756 1.00 97.67 105 ASP A CA 1
ATOM 843 C C . ASP A 1 105 ? 10.846 4.891 55.822 1.00 90.73 105 ASP A C 1
ATOM 844 O O . ASP A 1 105 ? 9.802 5.107 55.189 1.00 81.73 105 ASP A O 1
ATOM 849 N N . LYS A 1 106 ? 11.518 3.740 55.723 1.00 84.46 106 LYS A N 1
ATOM 850 C CA . LYS A 1 106 ? 10.969 2.636 54.947 1.00 88.67 106 LYS A CA 1
ATOM 851 C C . LYS A 1 106 ? 9.605 2.239 55.486 1.00 85.12 106 LYS A C 1
ATOM 852 O O . LYS A 1 106 ? 8.644 2.086 54.725 1.00 76.38 106 LYS A O 1
ATOM 858 N N . ILE A 1 107 ? 9.493 2.103 56.812 1.00 81.83 107 ILE A N 1
ATOM 859 C CA . ILE A 1 107 ? 8.199 1.792 57.414 1.00 70.98 107 ILE A CA 1
ATOM 860 C C . ILE A 1 107 ? 7.171 2.845 57.041 1.00 73.38 107 ILE A C 1
ATOM 861 O O . ILE A 1 107 ? 6.041 2.517 56.667 1.00 81.76 107 ILE A O 1
ATOM 866 N N . GLU A 1 108 ? 7.545 4.125 57.126 1.00 74.85 108 GLU A N 1
ATOM 867 C CA . GLU A 1 108 ? 6.598 5.181 56.788 1.00 80.52 108 GLU A CA 1
ATOM 868 C C . GLU A 1 108 ? 6.106 5.030 55.356 1.00 77.19 108 GLU A C 1
ATOM 869 O O . GLU A 1 108 ? 4.905 5.143 55.083 1.00 74.45 108 GLU A O 1
ATOM 875 N N . GLU A 1 109 ? 7.023 4.783 54.421 1.00 71.26 109 GLU A N 1
ATOM 876 C CA . GLU A 1 109 ? 6.600 4.593 53.044 1.00 75.20 109 GLU A CA 1
ATOM 877 C C . GLU A 1 109 ? 5.716 3.361 52.921 1.00 76.38 109 GLU A C 1
ATOM 878 O O . GLU A 1 109 ? 4.693 3.392 52.226 1.00 81.08 109 GLU A O 1
ATOM 884 N N . LEU A 1 110 ? 6.066 2.278 53.631 1.00 72.73 110 LEU A N 1
ATOM 885 C CA . LEU A 1 110 ? 5.301 1.039 53.521 1.00 69.62 110 LEU A CA 1
ATOM 886 C C . LEU A 1 110 ? 3.898 1.181 54.093 1.00 78.06 110 LEU A C 1
ATOM 887 O O . LEU A 1 110 ? 2.963 0.557 53.570 1.00 64.83 110 LEU A O 1
ATOM 892 N N . LYS A 1 111 ? 3.726 1.974 55.163 1.00 67.21 111 LYS A N 1
ATOM 893 C CA . LYS A 1 111 ? 2.384 2.165 55.707 1.00 66.70 111 LYS A CA 1
ATOM 894 C C . LYS A 1 111 ? 1.552 3.119 54.854 1.00 79.15 111 LYS A C 1
ATOM 895 O O . LYS A 1 111 ? 0.323 2.985 54.811 1.00 74.76 111 LYS A O 1
ATOM 901 N N . ARG A 1 112 ? 2.185 4.064 54.152 1.00 76.09 112 ARG A N 1
ATOM 902 C CA . ARG A 1 112 ? 1.436 4.855 53.181 1.00 70.68 112 ARG A CA 1
ATOM 903 C C . ARG A 1 112 ? 0.946 3.975 52.035 1.00 72.61 112 ARG A C 1
ATOM 904 O O . ARG A 1 112 ? -0.230 4.035 51.653 1.00 72.20 112 ARG A O 1
ATOM 912 N N . LYS A 1 113 ? 1.834 3.149 51.468 1.00 64.38 113 LYS A N 1
ATOM 913 C CA . LYS A 1 113 ? 1.418 2.311 50.340 1.00 63.21 113 LYS A CA 1
ATOM 914 C C . LYS A 1 113 ? 0.379 1.297 50.789 1.00 54.08 113 LYS A C 1
ATOM 915 O O . LYS A 1 113 ? -0.584 1.022 50.066 1.00 68.58 113 LYS A O 1
ATOM 921 N N . ASN A 1 114 ? 0.540 0.760 52.002 1.00 53.55 114 ASN A N 1
ATOM 922 C CA . ASN A 1 114 ? -0.445 -0.172 52.542 1.00 63.25 114 ASN A CA 1
ATOM 923 C C . ASN A 1 114 ? -1.839 0.456 52.533 1.00 73.46 114 ASN A C 1
ATOM 924 O O . ASN A 1 114 ? -2.792 -0.126 51.996 1.00 77.77 114 ASN A O 1
ATOM 929 N N . ARG A 1 115 ? -1.961 1.679 53.059 1.00 67.62 115 ARG A N 1
ATOM 930 C CA . ARG A 1 115 ? -3.253 2.357 53.068 1.00 61.01 115 ARG A CA 1
ATOM 931 C C . ARG A 1 115 ? -3.760 2.586 51.657 1.00 63.20 115 ARG A C 1
ATOM 932 O O . ARG A 1 115 ? -4.947 2.385 51.372 1.00 68.24 115 ARG A O 1
ATOM 940 N N . GLU A 1 116 ? -2.881 3.043 50.765 1.00 60.93 116 GLU A N 1
ATOM 941 C CA . GLU A 1 116 ? -3.265 3.205 49.367 1.00 66.47 116 GLU A CA 1
ATOM 942 C C . GLU A 1 116 ? -3.770 1.893 48.794 1.00 69.40 116 GLU A C 1
ATOM 943 O O . GLU A 1 116 ? -4.817 1.847 48.132 1.00 73.27 116 GLU A O 1
ATOM 949 N N . LEU A 1 117 ? -3.029 0.810 49.036 1.00 61.98 117 LEU A N 1
ATOM 950 C CA . LEU A 1 117 ? -3.400 -0.474 48.451 1.00 62.11 117 LEU A CA 1
ATOM 951 C C . LEU A 1 117 ? -4.752 -0.929 48.964 1.00 65.65 117 LEU A C 1
ATOM 952 O O . LEU A 1 117 ? -5.572 -1.442 48.196 1.00 69.79 117 LEU A O 1
ATOM 957 N N . LYS A 1 118 ? -5.017 -0.728 50.255 1.00 61.61 118 LYS A N 1
ATOM 958 C CA . LYS A 1 118 ? -6.285 -1.182 50.809 1.00 56.23 118 LYS A CA 1
ATOM 959 C C . LYS A 1 118 ? -7.440 -0.337 50.291 1.00 59.42 118 LYS A C 1
ATOM 960 O O . LYS A 1 118 ? -8.520 -0.863 50.005 1.00 61.34 118 LYS A O 1
ATOM 966 N N . GLU A 1 119 ? -7.228 0.971 50.158 1.00 63.62 119 GLU A N 1
ATOM 967 C CA . GLU A 1 119 ? -8.271 1.835 49.616 1.00 64.36 119 GLU A CA 1
ATOM 968 C C . GLU A 1 119 ? -8.675 1.382 48.221 1.00 64.36 119 GLU A C 1
ATOM 969 O O . GLU A 1 119 ? -9.868 1.270 47.907 1.00 67.85 119 GLU A O 1
ATOM 975 N N . LYS A 1 120 ? -7.682 1.097 47.375 1.00 63.41 120 LYS A N 1
ATOM 976 C CA . LYS A 1 120 ? -7.947 0.679 46.003 1.00 58.89 120 LYS A CA 1
ATOM 977 C C . LYS A 1 120 ? -8.644 -0.673 45.965 1.00 59.20 120 LYS A C 1
ATOM 978 O O . LYS A 1 120 ? -9.605 -0.868 45.211 1.00 67.44 120 LYS A O 1
ATOM 984 N N . ASN A 1 121 ? -8.155 -1.621 46.760 1.00 64.98 121 ASN A N 1
ATOM 985 C CA . ASN A 1 121 ? -8.801 -2.920 46.894 1.00 59.81 121 ASN A CA 1
ATOM 986 C C . ASN A 1 121 ? -10.296 -2.758 47.163 1.00 65.38 121 ASN A C 1
ATOM 987 O O . ASN A 1 121 ? -11.133 -3.385 46.509 1.00 67.79 121 ASN A O 1
ATOM 992 N N . LYS A 1 122 ? -10.654 -1.886 48.106 1.00 67.92 122 LYS A N 1
ATOM 993 C CA . LYS A 1 122 ? -12.060 -1.739 48.459 1.00 64.50 122 LYS A CA 1
ATOM 994 C C . LYS A 1 122 ? -12.837 -1.113 47.316 1.00 64.55 122 LYS A C 1
ATOM 995 O O . LYS A 1 122 ? -13.971 -1.513 47.030 1.00 69.89 122 LYS A O 1
ATOM 1001 N N . GLU A 1 123 ? -12.228 -0.154 46.628 1.00 60.85 123 GLU A N 1
ATOM 1002 C CA . GLU A 1 123 ? -12.858 0.430 45.453 1.00 66.16 123 GLU A CA 1
ATOM 1003 C C . GLU A 1 123 ? -13.019 -0.598 44.333 1.00 66.89 123 GLU A C 1
ATOM 1004 O O . GLU A 1 123 ? -14.100 -0.732 43.742 1.00 69.44 123 GLU A O 1
ATOM 1010 N N . LEU A 1 124 ? -11.951 -1.332 44.026 1.00 57.33 124 LEU A N 1
ATOM 1011 C CA . LEU A 1 124 ? -12.007 -2.327 42.960 1.00 61.46 124 LEU A CA 1
ATOM 1012 C C . LEU A 1 124 ? -13.059 -3.376 43.256 1.00 63.22 124 LEU A C 1
ATOM 1013 O O . LEU A 1 124 ? -13.871 -3.727 42.391 1.00 65.67 124 LEU A O 1
ATOM 1018 N N . LYS A 1 125 ? -13.049 -3.902 44.475 1.00 61.15 125 LYS A N 1
ATOM 1019 C CA . LYS A 1 125 ? -14.045 -4.895 44.853 1.00 63.60 125 LYS A CA 1
ATOM 1020 C C . LYS A 1 125 ? -15.449 -4.310 44.797 1.00 70.73 125 LYS A C 1
ATOM 1021 O O . LYS A 1 125 ? -16.397 -5.011 44.427 1.00 72.15 125 LYS A O 1
ATOM 1027 N N . GLU A 1 126 ? -15.604 -3.026 45.150 1.00 72.67 126 GLU A N 1
ATOM 1028 C CA . GLU A 1 126 ? -16.921 -2.399 45.062 1.00 76.00 126 GLU A CA 1
ATOM 1029 C C . GLU A 1 126 ? -17.385 -2.290 43.620 1.00 70.85 126 GLU A C 1
ATOM 1030 O O . GLU A 1 126 ? -18.566 -2.509 43.325 1.00 68.14 126 GLU A O 1
ATOM 1036 N N . LYS A 1 127 ? -16.470 -1.937 42.715 1.00 66.36 127 LYS A N 1
ATOM 1037 C CA . LYS A 1 127 ? -16.808 -1.840 41.302 1.00 65.25 127 LYS A CA 1
ATOM 1038 C C . LYS A 1 127 ? -17.262 -3.188 40.736 1.00 64.93 127 LYS A C 1
ATOM 1039 O O . LYS A 1 127 ? -18.183 -3.251 39.912 1.00 69.58 127 LYS A O 1
ATOM 1045 N N . ILE A 1 128 ? -16.614 -4.276 41.142 1.00 76.29 128 ILE A N 1
ATOM 1046 C CA . ILE A 1 128 ? -16.969 -5.574 40.574 1.00 68.79 128 ILE A CA 1
ATOM 1047 C C . ILE A 1 128 ? -18.375 -5.977 40.986 1.00 73.98 128 ILE A C 1
ATOM 1048 O O . ILE A 1 128 ? -19.155 -6.475 40.164 1.00 80.24 128 ILE A O 1
ATOM 1053 N N . TYR A 1 129 ? -18.721 -5.794 42.264 1.00 71.04 129 TYR A N 1
ATOM 1054 C CA . TYR A 1 129 ? -20.080 -6.106 42.690 1.00 83.00 129 TYR A CA 1
ATOM 1055 C C . TYR A 1 129 ? -21.099 -5.337 41.857 1.00 89.03 129 TYR A C 1
ATOM 1056 O O . TYR A 1 129 ? -22.096 -5.905 41.388 1.00 90.52 129 TYR A O 1
ATOM 1065 N N . ARG A 1 130 ? -20.854 -4.040 41.651 1.00 81.25 130 ARG A N 1
ATOM 1066 C CA . ARG A 1 130 ? -21.729 -3.249 40.795 1.00 82.67 130 ARG A CA 1
ATOM 1067 C C . ARG A 1 130 ? -21.739 -3.776 39.364 1.00 95.55 130 ARG A C 1
ATOM 1068 O O . ARG A 1 130 ? -22.799 -3.840 38.727 1.00 104.89 130 ARG A O 1
ATOM 1076 N N . LEU A 1 131 ? -20.569 -4.142 38.833 1.00 90.89 131 LEU A N 1
ATOM 1077 C CA . LEU A 1 131 ? -20.517 -4.671 37.474 1.00 94.17 131 LEU A CA 1
ATOM 1078 C C . LEU A 1 131 ? -21.290 -5.977 37.365 1.00 95.71 131 LEU A C 1
ATOM 1079 O O . LEU A 1 131 ? -22.044 -6.185 36.407 1.00 89.06 131 LEU A O 1
ATOM 1084 N N . LYS A 1 132 ? -21.126 -6.862 38.350 1.00 95.26 132 LYS A N 1
ATOM 1085 C CA . LYS A 1 132 ? -21.814 -8.148 38.315 1.00 92.50 132 LYS A CA 1
ATOM 1086 C C . LYS A 1 132 ? -23.324 -7.965 38.232 1.00 99.75 132 LYS A C 1
ATOM 1087 O O . LYS A 1 132 ? -23.997 -8.655 37.460 1.00 114.16 132 LYS A O 1
ATOM 1093 N N . GLU A 1 133 ? -23.872 -7.035 38.999 1.00 114.28 133 GLU A N 1
ATOM 1094 C CA . GLU A 1 133 ? -25.308 -6.805 38.977 1.00 123.14 133 GLU A CA 1
ATOM 1095 C C . GLU A 1 133 ? -25.810 -6.362 37.606 1.00 126.95 133 GLU A C 1
ATOM 1096 O O . GLU A 1 133 ? -27.014 -6.209 37.401 1.00 132.73 133 GLU A O 1
ATOM 1102 N N . SER A 1 135 ? -28.300 -8.704 38.524 1.00 120.35 135 SER A N 1
ATOM 1103 C CA . SER A 1 135 ? -29.339 -9.364 37.740 1.00 124.70 135 SER A CA 1
ATOM 1104 C C . SER A 1 135 ? -28.763 -10.029 36.498 1.00 122.17 135 SER A C 1
ATOM 1105 O O . SER A 1 135 ? -29.507 -1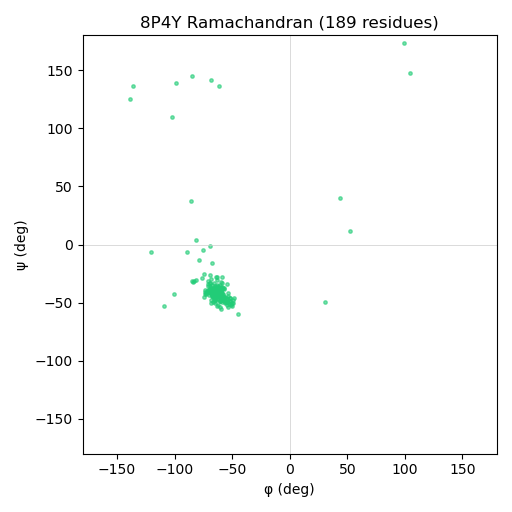0.449 35.612 1.00 127.25 135 SER A O 1
ATOM 1107 N N . GLY A 1 136 ? -27.439 -10.117 36.434 1.00 116.49 136 GLY A N 1
ATOM 1108 C CA . GLY A 1 136 ? -26.755 -10.695 35.290 1.00 113.41 136 GLY A CA 1
ATOM 1109 C C . GLY A 1 136 ? -26.366 -12.137 35.559 1.00 122.28 136 GLY A C 1
ATOM 1110 O O . GLY A 1 136 ? -25.914 -12.479 36.653 1.00 122.65 136 GLY A O 1
ATOM 1111 N N . GLN A 1 137 ? -26.547 -12.981 34.544 1.00 129.33 137 GLN A N 1
ATOM 1112 C CA . GLN A 1 137 ? -26.164 -14.385 34.620 1.00 134.34 137 GLN A CA 1
ATOM 1113 C C . GLN A 1 137 ? -24.846 -14.676 33.924 1.00 126.88 137 GLN A C 1
ATOM 1114 O O . GLN A 1 137 ? -24.024 -15.429 34.458 1.00 122.29 137 GLN A O 1
ATOM 1120 N N . LEU A 1 138 ? -24.633 -14.096 32.741 1.00 123.62 138 LEU A N 1
ATOM 1121 C CA . LEU A 1 138 ? -23.344 -14.219 32.071 1.00 115.68 138 LEU A CA 1
ATOM 1122 C C . LEU A 1 138 ? -22.201 -13.769 32.965 1.00 113.47 138 LEU A C 1
ATOM 1123 O O . LEU A 1 138 ? -21.102 -14.330 32.891 1.00 116.04 138 LEU A O 1
ATOM 1128 N N . GLU A 1 139 ? -22.442 -12.767 33.817 1.00 109.14 139 GLU A N 1
ATOM 1129 C CA . GLU A 1 139 ? -21.357 -12.138 34.560 1.00 98.66 139 GLU A CA 1
ATOM 1130 C C . GLU A 1 139 ? -20.616 -13.146 35.442 1.00 92.38 139 GLU A C 1
ATOM 1131 O O . GLU A 1 139 ? -19.380 -13.137 35.497 1.00 86.18 139 GLU A O 1
ATOM 1137 N N . ASP A 1 140 ? -21.345 -14.043 36.114 1.00 92.04 140 ASP A N 1
ATOM 1138 C CA . ASP A 1 140 ? -20.684 -15.050 36.945 1.00 87.76 140 ASP A CA 1
ATOM 1139 C C . ASP A 1 140 ? -19.897 -16.038 36.099 1.00 88.32 140 ASP A C 1
ATOM 1140 O O . ASP A 1 140 ? -18.763 -16.403 36.446 1.00 73.83 140 ASP A O 1
ATOM 1145 N N . LYS A 1 141 ? -20.500 -16.510 35.005 1.00 96.50 141 LYS A N 1
ATOM 1146 C CA . LYS A 1 141 ? -19.775 -17.334 34.042 1.00 97.86 141 LYS A CA 1
ATOM 1147 C C . LYS A 1 141 ? -18.444 -16.690 33.681 1.00 93.20 141 LYS A C 1
ATOM 1148 O O . LYS A 1 141 ? -17.400 -17.352 33.672 1.00 92.25 141 LYS A O 1
ATOM 1154 N N . VAL A 1 142 ? -18.463 -15.384 33.403 1.00 85.83 142 VAL A N 1
ATOM 1155 C CA . VAL A 1 142 ? -17.227 -14.678 33.086 1.00 79.76 142 VAL A CA 1
ATOM 1156 C C . VAL A 1 142 ? -16.284 -14.718 34.277 1.00 77.67 142 VAL A C 1
ATOM 1157 O O . VAL A 1 142 ? -15.070 -14.882 34.121 1.00 70.69 142 VAL A O 1
ATOM 1161 N N . GLU A 1 143 ? -16.827 -14.587 35.484 1.00 84.02 143 GLU A N 1
ATOM 1162 C CA . GLU A 1 143 ? -15.988 -14.646 36.671 1.00 85.14 143 GLU A CA 1
ATOM 1163 C C . GLU A 1 143 ? -15.269 -15.985 36.747 1.00 77.95 143 GLU A C 1
ATOM 1164 O O . GLU A 1 143 ? -14.035 -16.048 36.811 1.00 74.61 143 GLU A O 1
ATOM 1170 N N . GLU A 1 144 ? -16.034 -17.072 36.720 1.00 83.17 144 GLU A N 1
ATOM 1171 C CA . GLU A 1 144 ? -15.441 -18.402 36.790 1.00 78.53 144 GLU A CA 1
ATOM 1172 C C . GLU A 1 144 ? -14.387 -18.600 35.710 1.00 64.86 144 GLU A C 1
ATOM 1173 O O . GLU A 1 144 ? -13.258 -19.012 35.993 1.00 73.04 144 GLU A O 1
ATOM 1179 N N . LEU A 1 145 ? -14.730 -18.268 34.465 1.00 73.73 145 LEU A N 1
ATOM 1180 C CA . LEU A 1 145 ? -13.825 -18.549 33.354 1.00 70.91 145 LEU A CA 1
ATOM 1181 C C . LEU A 1 145 ? -12.527 -17.771 33.488 1.00 64.16 145 LEU A C 1
ATOM 1182 O O . LEU A 1 145 ? -11.462 -18.260 33.100 1.00 57.35 145 LEU A O 1
ATOM 1187 N N . LEU A 1 146 ? -12.594 -16.552 34.022 1.00 56.68 146 LEU A N 1
ATOM 1188 C CA . LEU A 1 146 ? -11.370 -15.805 34.279 1.00 53.73 146 LEU A CA 1
ATOM 1189 C C . LEU A 1 146 ? -10.580 -16.440 35.406 1.00 56.64 146 LEU A C 1
ATOM 1190 O O . LEU A 1 146 ? -9.346 -16.457 35.382 1.00 58.86 146 LEU A O 1
ATOM 1195 N N . SER A 1 147 ? -11.281 -16.906 36.431 1.00 56.31 147 SER A N 1
ATOM 1196 C CA . SER A 1 147 ? -10.623 -17.608 37.515 1.00 63.79 147 SER A CA 1
ATOM 1197 C C . SER A 1 147 ? -9.920 -18.859 36.988 1.00 57.31 147 SER A C 1
ATOM 1198 O O . SER A 1 147 ? -8.739 -19.095 37.280 1.00 59.81 147 SER A O 1
ATOM 1201 N N . LYS A 1 148 ? -10.629 -19.654 36.194 1.00 56.17 148 LYS A N 1
ATOM 1202 C CA . LYS A 1 148 ? -10.014 -20.829 35.567 1.00 57.51 148 LYS A CA 1
ATOM 1203 C C . LYS A 1 148 ? -8.818 -20.421 34.721 1.00 63.61 148 LYS A C 1
ATOM 1204 O O . LYS A 1 148 ? -7.743 -21.018 34.816 1.00 55.26 148 LYS A O 1
ATOM 1210 N N . ASN A 1 149 ? -8.978 -19.356 33.928 1.00 64.78 149 ASN A N 1
ATOM 1211 C CA . ASN A 1 149 ? -7.884 -18.844 33.119 1.00 53.61 149 ASN A CA 1
ATOM 1212 C C . ASN A 1 149 ? -6.681 -18.475 33.971 1.00 57.39 149 ASN A C 1
ATOM 1213 O O . ASN A 1 149 ? -5.537 -18.660 33.543 1.00 64.30 149 ASN A O 1
ATOM 1218 N N . TYR A 1 150 ? -6.915 -17.930 35.168 1.00 61.66 150 TYR A N 1
ATOM 1219 C CA . TYR A 1 150 ? -5.809 -17.592 36.065 1.00 61.62 150 TYR A CA 1
ATOM 1220 C C . TYR A 1 150 ? -5.073 -18.846 36.514 1.00 53.06 150 TYR A C 1
ATOM 1221 O O . TYR A 1 150 ? -3.837 -18.899 36.467 1.00 51.98 150 TYR A O 1
ATOM 1230 N N . HIS A 1 151 ? -5.817 -19.889 36.888 1.00 53.04 151 HIS A N 1
ATOM 1231 C CA . HIS A 1 151 ? -5.187 -21.106 37.396 1.00 57.33 151 HIS A CA 1
ATOM 1232 C C . HIS A 1 151 ? -4.425 -21.845 36.298 1.00 53.96 151 HIS A C 1
ATOM 1233 O O . HIS A 1 151 ? -3.314 -22.343 36.530 1.00 50.07 151 HIS A O 1
ATOM 1240 N N . LEU A 1 152 ? -5.005 -21.934 35.100 1.00 53.44 152 LEU A N 1
ATOM 1241 C CA . LEU A 1 152 ? -4.309 -22.550 33.973 1.00 54.91 152 LEU A CA 1
ATOM 1242 C C . LEU A 1 152 ? -3.056 -21.766 33.617 1.00 55.32 152 LEU A C 1
ATOM 1243 O O . LEU A 1 152 ? -1.994 -22.346 33.363 1.00 63.26 152 LEU A O 1
ATOM 1248 N N . GLU A 1 153 ? -3.166 -20.444 33.572 1.00 57.89 153 GLU A N 1
ATOM 1249 C C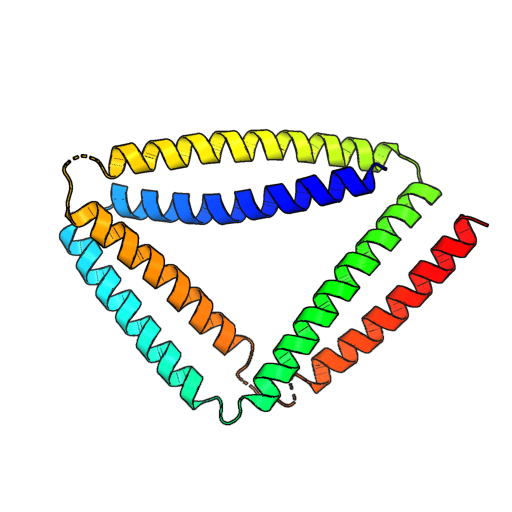A . GLU A 1 153 ? -1.982 -19.610 33.409 1.00 65.11 153 GLU A CA 1
ATOM 1250 C C . GLU A 1 153 ? -0.905 -19.981 34.425 1.00 63.92 153 GLU A C 1
ATOM 1251 O O . GLU A 1 153 ? 0.250 -20.235 34.067 1.00 59.12 153 GLU A O 1
ATOM 1257 N N . ASN A 1 154 ? -1.264 -20.017 35.705 1.00 61.16 154 ASN A N 1
ATOM 1258 C CA . ASN A 1 154 ? -0.266 -20.369 36.706 1.00 57.75 154 ASN A CA 1
ATOM 1259 C C . ASN A 1 154 ? 0.282 -21.770 36.459 1.00 67.89 154 ASN A C 1
ATOM 1260 O O . ASN A 1 154 ? 1.485 -22.014 36.619 1.00 66.36 154 ASN A O 1
ATOM 1265 N N . GLU A 1 155 ? -0.575 -22.694 36.028 1.00 65.48 155 GLU A N 1
ATOM 1266 C CA . GLU A 1 155 ? -0.123 -24.074 35.867 1.00 61.93 155 GLU A CA 1
ATOM 1267 C C . GLU A 1 155 ? 0.840 -24.208 34.694 1.00 59.96 155 GLU A C 1
ATOM 1268 O O . GLU A 1 155 ? 1.848 -24.911 34.799 1.00 70.99 155 GLU A O 1
ATOM 1274 N N . VAL A 1 156 ? 0.569 -23.522 33.578 1.00 61.45 156 VAL A N 1
ATOM 1275 C CA . VAL A 1 156 ? 1.486 -23.570 32.439 1.00 62.61 156 VAL A CA 1
ATOM 1276 C C . VAL A 1 156 ? 2.863 -23.067 32.841 1.00 68.83 156 VAL A C 1
ATOM 1277 O O . VAL A 1 156 ? 3.887 -23.611 32.412 1.00 71.12 156 VAL A O 1
ATOM 1281 N N . GLU A 1 157 ? 2.911 -22.005 33.650 1.00 61.57 157 GLU A N 1
ATOM 1282 C CA . GLU A 1 157 ? 4.191 -21.416 34.035 1.00 69.88 157 GLU A CA 1
ATOM 1283 C C . GLU A 1 157 ? 4.922 -22.298 35.042 1.00 63.35 157 GLU A C 1
ATOM 1284 O O . GLU A 1 157 ? 6.146 -22.446 34.969 1.00 63.49 157 GLU A O 1
ATOM 1290 N N . ARG A 1 158 ? 4.193 -22.866 36.004 1.00 54.48 158 ARG A N 1
ATOM 1291 C CA . ARG A 1 158 ? 4.788 -23.883 36.861 1.00 71.01 158 ARG A CA 1
ATOM 1292 C C . ARG A 1 158 ? 5.482 -24.945 36.020 1.00 66.48 158 ARG A C 1
ATOM 1293 O O . ARG A 1 158 ? 6.674 -25.206 36.198 1.00 72.10 158 ARG A O 1
ATOM 1301 N N . LEU A 1 159 ? 4.766 -25.528 35.054 1.00 62.36 159 LEU A N 1
ATOM 1302 C CA . LEU A 1 159 ? 5.378 -26.538 34.198 1.00 69.59 159 LEU A CA 1
ATOM 1303 C C . LEU A 1 159 ? 6.449 -25.961 33.286 1.00 79.88 159 LEU A C 1
ATOM 1304 O O . LEU A 1 159 ? 7.236 -26.726 32.725 1.00 87.33 159 LEU A O 1
ATOM 1309 N N . LYS A 1 160 ? 6.504 -24.641 33.117 1.00 80.64 160 LYS A N 1
ATOM 1310 C CA . LYS A 1 160 ? 7.585 -24.059 32.328 1.00 87.00 160 LYS A CA 1
ATOM 1311 C C . LYS A 1 160 ? 8.853 -23.864 33.151 1.00 97.13 160 LYS A C 1
ATOM 1312 O O . LYS A 1 160 ? 9.958 -23.974 32.608 1.00 102.25 160 LYS A O 1
ATOM 1318 N N . LYS A 1 161 ? 8.725 -23.596 34.454 1.00 93.62 161 LYS A N 1
ATOM 1319 C CA . LYS A 1 161 ? 9.894 -23.487 35.324 1.00 98.30 161 LYS A CA 1
ATOM 1320 C C . LYS A 1 161 ? 10.588 -24.823 35.546 1.00 102.77 161 LYS A C 1
ATOM 1321 O O . LYS A 1 161 ? 11.607 -24.874 36.247 1.00 105.92 161 LYS A O 1
ATOM 1327 N N . LEU A 1 162 ? 10.054 -25.895 34.972 1.00 101.07 162 LEU A N 1
ATOM 1328 C CA . LEU A 1 162 ? 10.585 -27.241 35.106 1.00 99.81 162 LEU A CA 1
ATOM 1329 C C . LEU A 1 162 ? 11.224 -27.735 33.819 1.00 110.76 162 LEU A C 1
ATOM 1330 O O . LEU A 1 162 ? 12.380 -28.170 33.824 1.00 123.33 162 LEU A O 1
ATOM 1335 N N . VAL A 1 163 ? 10.493 -27.666 32.712 1.00 104.11 163 VAL A N 1
ATOM 1336 C CA . VAL A 1 163 ? 10.982 -28.129 31.424 1.00 10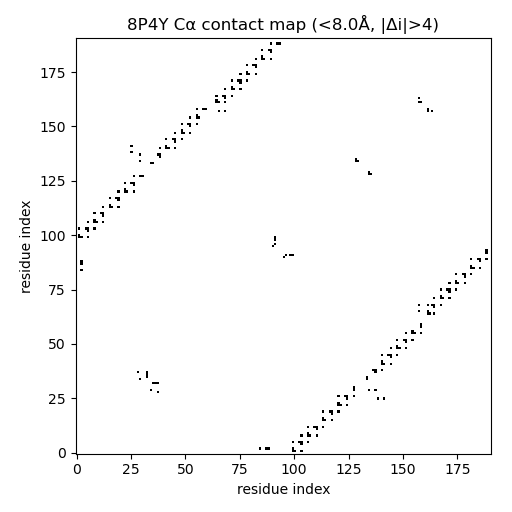4.26 163 VAL A CA 1
ATOM 1337 C C . VAL A 1 163 ? 11.789 -27.020 30.757 1.00 93.68 163 VAL A C 1
ATOM 1338 O O . VAL A 1 163 ? 12.763 -26.522 31.324 1.00 95.20 163 VAL A O 1
ATOM 1342 N N . GLY A 1 166 ? 16.144 -27.961 27.698 1.00 99.39 166 GLY A N 1
ATOM 1343 C CA . GLY A 1 166 ? 16.103 -27.939 29.149 1.00 105.36 166 GLY A CA 1
ATOM 1344 C C . GLY A 1 166 ? 16.160 -29.331 29.750 1.00 110.58 166 GLY A C 1
ATOM 1345 O O . GLY A 1 166 ? 15.652 -30.284 29.152 1.00 117.48 166 GLY A O 1
ATOM 1346 N N . SER A 1 167 ? 16.774 -29.453 30.936 1.00 99.22 167 SER A N 1
ATOM 1347 C CA . SER A 1 167 ? 16.954 -30.749 31.592 1.00 84.52 167 SER A CA 1
ATOM 1348 C C . SER A 1 167 ? 16.704 -30.655 33.097 1.00 78.41 167 SER A C 1
ATOM 1349 O O . SER A 1 167 ? 17.344 -29.835 33.783 1.00 78.65 167 SER A O 1
ATOM 1352 N N . PRO A 1 168 ? 15.800 -31.477 33.638 1.00 74.17 168 PRO A N 1
ATOM 1353 C CA . PRO A 1 168 ? 15.481 -31.385 35.074 1.00 58.92 168 PRO A CA 1
ATOM 1354 C C . PRO A 1 168 ? 16.677 -31.589 35.992 1.00 69.31 168 PRO A C 1
ATOM 1355 O O . PRO A 1 168 ? 16.695 -31.037 37.102 1.00 65.13 168 PRO A O 1
ATOM 1359 N N . GLU A 1 169 ? 17.681 -32.340 35.567 1.00 67.41 169 GLU A N 1
ATOM 1360 C CA . GLU A 1 169 ? 18.830 -32.607 36.432 1.00 70.67 169 GLU A CA 1
ATOM 1361 C C . GLU A 1 169 ? 19.880 -31.500 36.330 1.00 58.53 169 GLU A C 1
ATOM 1362 O O . GLU A 1 169 ? 20.676 -31.306 37.243 1.00 66.31 169 GLU A O 1
ATOM 1377 N N . GLU A 1 171 ? 18.918 -28.591 36.052 1.00 67.14 171 GLU A N 1
ATOM 1378 C CA . GLU A 1 171 ? 18.217 -27.637 36.906 1.00 64.67 171 GLU A CA 1
ATOM 1379 C C . GLU A 1 171 ? 18.538 -27.897 38.380 1.00 70.10 171 GLU A C 1
ATOM 1380 O O . GLU A 1 171 ? 18.903 -26.986 39.122 1.00 62.50 171 GLU A O 1
ATOM 1386 N N . ILE A 1 172 ? 18.424 -29.156 38.806 1.00 49.93 172 ILE A N 1
ATOM 1387 C CA . ILE A 1 172 ? 18.746 -29.486 40.190 1.00 49.92 172 ILE A CA 1
ATOM 1388 C C . ILE A 1 172 ? 20.198 -29.139 40.492 1.00 59.79 172 ILE A C 1
ATOM 1389 O O . ILE A 1 172 ? 20.505 -28.586 41.551 1.00 56.25 172 ILE A O 1
ATOM 1394 N N . LYS A 1 173 ? 21.101 -29.428 39.550 1.00 59.29 173 LYS A N 1
ATOM 1395 C CA . LYS A 1 173 ? 22.507 -29.055 39.692 1.00 58.20 173 LYS A CA 1
ATOM 1396 C C . LYS A 1 173 ? 22.654 -27.560 39.955 1.00 55.45 173 LYS A C 1
ATOM 1397 O O . LYS A 1 173 ? 23.354 -27.140 40.879 1.00 54.35 173 LYS A O 1
ATOM 1403 N N . GLU A 1 174 ? 21.945 -26.735 39.184 1.00 57.00 174 GLU A N 1
ATOM 1404 C CA . GLU A 1 174 ? 22.036 -25.293 39.388 1.00 53.26 174 GLU A CA 1
ATOM 1405 C C . GLU A 1 174 ? 21.529 -24.899 40.770 1.00 57.48 174 GLU A C 1
ATOM 1406 O O . GLU A 1 174 ? 22.226 -24.219 41.531 1.00 63.77 174 GLU A O 1
ATOM 1412 N N . LEU A 1 175 ? 20.313 -25.320 41.108 1.00 47.34 175 LEU A N 1
ATOM 1413 C CA . LEU A 1 175 ? 19.698 -24.916 42.363 1.00 48.68 175 LEU A CA 1
ATOM 1414 C C . LEU A 1 175 ? 20.523 -25.360 43.561 1.00 56.42 175 LEU A C 1
ATOM 1415 O O . LEU A 1 175 ? 20.588 -24.659 44.579 1.00 54.17 175 LEU A O 1
ATOM 1420 N N . GLU A 1 176 ? 21.157 -26.517 43.472 1.00 56.24 176 GLU A N 1
ATOM 1421 C CA . GLU A 1 176 ? 21.979 -26.930 44.598 1.00 55.13 176 GLU A CA 1
ATOM 1422 C C . GLU A 1 176 ? 23.236 -26.076 44.716 1.00 48.39 176 GLU A C 1
ATOM 1423 O O . GLU A 1 176 ? 23.676 -25.789 45.832 1.00 56.36 176 GLU A O 1
ATOM 1429 N N . GLU A 1 177 ? 23.806 -25.622 43.596 1.00 51.90 177 GLU A N 1
ATOM 1430 C CA . GLU A 1 177 ? 24.912 -24.670 43.690 1.00 56.42 177 GLU A CA 1
ATOM 1431 C C . GLU A 1 177 ? 24.442 -23.359 44.306 1.00 52.82 177 GLU A C 1
ATOM 1432 O O . GLU A 1 177 ? 25.116 -22.804 45.182 1.00 53.26 177 GLU A O 1
ATOM 1438 N N . GLU A 1 178 ? 23.272 -22.865 43.888 1.00 43.99 178 GLU A N 1
ATOM 1439 C CA . GLU A 1 178 ? 22.734 -21.650 44.504 1.00 55.51 178 GLU A CA 1
ATOM 1440 C C . GLU A 1 178 ? 22.541 -21.821 46.004 1.00 60.07 178 GLU A C 1
ATOM 1441 O O . GLU A 1 178 ? 22.772 -20.886 46.775 1.00 63.62 178 GLU A O 1
ATOM 1447 N N . ILE A 1 179 ? 22.096 -23.003 46.437 1.00 45.68 179 ILE A N 1
ATOM 1448 C CA . ILE A 1 179 ? 21.931 -23.229 47.869 1.00 52.76 179 ILE A CA 1
ATOM 1449 C C . ILE A 1 179 ? 23.278 -23.153 48.572 1.00 55.45 179 ILE A C 1
ATOM 1450 O O . ILE A 1 179 ? 23.385 -22.572 49.657 1.00 53.91 179 ILE A O 1
ATOM 1455 N N . ARG A 1 180 ? 24.334 -23.717 47.963 1.00 47.31 180 ARG A N 1
ATOM 1456 C CA . ARG A 1 180 ? 25.670 -23.590 48.562 1.00 53.83 180 ARG A CA 1
ATOM 1457 C C . ARG A 1 180 ? 26.065 -22.127 48.723 1.00 56.61 180 ARG A C 1
ATOM 1458 O O . ARG A 1 180 ? 26.569 -21.724 49.782 1.00 57.40 180 ARG A O 1
ATOM 1466 N N . GLU A 1 181 ? 25.807 -21.302 47.697 1.00 59.40 181 GLU A N 1
ATOM 1467 C CA . GLU A 1 181 ? 26.168 -19.885 47.774 1.00 57.05 181 GLU A CA 1
ATOM 1468 C C . GLU A 1 181 ? 25.396 -19.174 48.878 1.00 53.42 181 GLU A C 1
ATOM 1469 O O . GLU A 1 181 ? 25.960 -18.367 49.631 1.00 67.99 181 GLU A O 1
ATOM 1475 N N . LEU A 1 182 ? 24.094 -19.439 48.965 1.00 46.07 182 LEU A N 1
ATOM 1476 C CA . LEU A 1 182 ? 23.258 -18.806 49.974 1.00 54.08 182 LEU A CA 1
ATOM 1477 C C . LEU A 1 182 ? 23.654 -19.240 51.378 1.00 61.48 182 LEU A C 1
ATOM 1478 O O . LEU A 1 182 ? 23.660 -18.417 52.302 1.00 55.43 182 LEU A O 1
ATOM 1483 N N . GLU A 1 183 ? 23.984 -20.526 51.564 1.00 53.35 183 GLU A N 1
ATOM 1484 C CA . GLU A 1 183 ? 24.436 -20.979 52.875 1.00 58.78 183 GLU A CA 1
ATOM 1485 C C . GLU A 1 183 ? 25.773 -20.351 53.250 1.00 60.68 183 GLU A C 1
ATOM 1486 O O . GLU A 1 183 ? 25.981 -19.975 54.410 1.00 63.89 183 GLU A O 1
ATOM 1492 N N . GLU A 1 184 ? 26.694 -20.242 52.286 1.00 53.05 184 GLU A N 1
ATOM 1493 C CA . GLU A 1 184 ? 27.935 -19.511 52.518 1.00 59.72 184 GLU A CA 1
ATOM 1494 C C . GLU A 1 184 ? 27.652 -18.066 52.919 1.00 58.47 184 GLU A C 1
ATOM 1495 O O . GLU A 1 184 ? 28.243 -17.554 53.872 1.00 53.68 184 GLU A O 1
ATOM 1501 N N . LYS A 1 185 ? 26.770 -17.384 52.170 1.00 51.38 185 LYS A N 1
ATOM 1502 C CA . LYS A 1 185 ? 26.391 -16.004 52.493 1.00 49.75 185 LYS A CA 1
ATOM 1503 C C . LYS A 1 185 ? 25.729 -15.929 53.857 1.00 56.24 185 LYS A C 1
ATOM 1504 O O . LYS A 1 185 ? 26.030 -15.037 54.658 1.00 54.73 185 LYS A O 1
ATOM 1510 N N . ASN A 1 186 ? 24.815 -16.854 54.137 1.00 47.71 186 ASN A N 1
ATOM 1511 C CA . ASN A 1 186 ? 24.195 -16.885 55.452 1.00 54.68 186 ASN A CA 1
ATOM 1512 C C . ASN A 1 186 ? 25.254 -16.899 56.544 1.00 57.40 186 ASN A C 1
ATOM 1513 O O . ASN A 1 186 ? 25.193 -16.132 57.513 1.00 53.92 186 ASN A O 1
ATOM 1518 N N . GLU A 1 187 ? 26.264 -17.746 56.382 1.00 54.49 187 GLU A N 1
ATOM 1519 C CA . GLU A 1 187 ? 27.269 -17.859 57.429 1.00 58.12 187 GLU A CA 1
ATOM 1520 C C . GLU A 1 187 ? 28.045 -16.561 57.593 1.00 57.41 187 GLU A C 1
ATOM 1521 O O . GLU A 1 187 ? 28.292 -16.122 58.722 1.00 62.60 187 GLU A O 1
ATOM 1527 N N . GLU A 1 188 ? 28.441 -15.931 56.487 1.00 54.58 188 GLU A N 1
ATOM 1528 C CA . GLU A 1 188 ? 29.164 -14.668 56.590 1.00 55.68 188 GLU A CA 1
ATOM 1529 C C . GLU A 1 188 ? 28.329 -13.623 57.309 1.00 63.01 188 GLU A C 1
ATOM 1530 O O . GLU A 1 188 ? 28.842 -12.872 58.149 1.00 60.09 188 GLU A O 1
ATOM 1536 N N . LEU A 1 189 ? 27.029 -13.577 57.006 1.00 56.15 189 LEU A N 1
ATOM 1537 C CA . LEU A 1 189 ? 26.171 -12.574 57.613 1.00 50.39 189 LEU A CA 1
ATOM 1538 C C . LEU A 1 189 ? 25.990 -12.828 59.103 1.00 52.02 189 LEU A C 1
ATOM 1539 O O . LEU A 1 189 ? 25.925 -11.876 59.895 1.00 54.98 189 LEU A O 1
ATOM 1544 N N . LYS A 1 190 ? 25.896 -14.097 59.505 1.00 58.21 190 LYS A N 1
ATOM 1545 C CA . LYS A 1 190 ? 25.795 -14.392 60.930 1.00 60.01 190 LYS A CA 1
ATOM 1546 C C . LYS A 1 190 ? 27.097 -14.066 61.649 1.00 73.84 190 LYS A C 1
ATOM 1547 O O . LYS A 1 190 ? 27.084 -13.552 62.777 1.00 66.53 190 LYS A O 1
ATOM 1553 N N . ARG A 1 191 ? 28.232 -14.347 61.010 1.00 69.64 191 ARG A N 1
ATOM 1554 C CA . ARG A 1 191 ? 29.511 -13.978 61.608 1.00 71.92 191 ARG A CA 1
ATOM 1555 C C . ARG A 1 191 ? 29.630 -12.463 61.768 1.00 69.42 191 ARG A C 1
ATOM 1556 O O . ARG A 1 191 ? 30.069 -11.978 62.814 1.00 72.54 191 ARG A O 1
ATOM 1564 N N . LYS A 1 192 ? 29.198 -11.694 60.769 1.00 64.13 192 LYS A N 1
ATOM 1565 C CA . LYS A 1 192 ? 29.254 -10.239 60.918 1.00 66.07 192 LYS A CA 1
ATOM 1566 C C . LYS A 1 192 ? 28.288 -9.760 61.995 1.00 70.66 192 LYS A C 1
ATOM 1567 O O . LYS A 1 192 ? 28.602 -8.836 62.762 1.00 72.98 192 LYS A O 1
ATOM 1573 N N . ASN A 1 193 ? 27.111 -10.385 62.069 1.00 74.99 193 ASN A N 1
ATOM 1574 C CA . ASN A 1 193 ? 26.113 -10.024 63.072 1.00 58.72 193 ASN A CA 1
ATOM 1575 C C . ASN A 1 193 ? 26.635 -10.263 64.489 1.00 67.75 193 ASN A C 1
ATOM 1576 O O . ASN A 1 193 ? 26.601 -9.358 65.335 1.00 72.64 193 ASN A O 1
ATOM 1581 N N . GLU A 1 194 ? 27.144 -11.476 64.765 1.00 71.20 194 GLU A N 1
ATOM 1582 C CA . GLU A 1 194 ? 27.722 -11.748 66.083 1.00 73.82 194 GLU A CA 1
ATOM 1583 C C . GLU A 1 194 ? 28.895 -10.818 66.369 1.00 73.20 194 GLU A C 1
ATOM 1584 O O . GLU A 1 194 ? 29.091 -10.372 67.510 1.00 80.31 194 GLU A O 1
ATOM 1590 N N . TRP A 1 195 ? 29.683 -10.508 65.342 1.00 72.08 195 TRP A N 1
ATOM 1591 C CA . TRP A 1 195 ? 30.789 -9.577 65.507 1.00 79.81 195 TRP A CA 1
ATOM 1592 C C . TRP A 1 195 ? 30.287 -8.205 65.935 1.00 85.74 195 TRP A C 1
ATOM 1593 O O . TRP A 1 195 ? 30.890 -7.550 66.795 1.00 78.31 195 TRP A O 1
ATOM 1604 N N . LEU A 1 196 ? 29.167 -7.770 65.363 1.00 80.94 196 LEU A N 1
ATOM 1605 C CA . LEU A 1 196 ? 28.634 -6.457 65.691 1.00 71.69 196 LEU A CA 1
ATOM 1606 C C . LEU A 1 196 ? 28.024 -6.433 67.087 1.00 77.16 196 LEU A C 1
ATOM 1607 O O . LEU A 1 196 ? 28.212 -5.466 67.830 1.00 79.59 196 LEU A O 1
ATOM 1612 N N . LYS A 1 197 ? 27.279 -7.472 67.457 1.00 76.11 197 LYS A N 1
ATOM 1613 C CA . LYS A 1 197 ? 26.603 -7.511 68.750 1.00 84.81 197 LYS A CA 1
ATOM 1614 C C . LYS A 1 197 ? 27.519 -7.938 69.891 1.00 103.92 197 LYS A C 1
ATO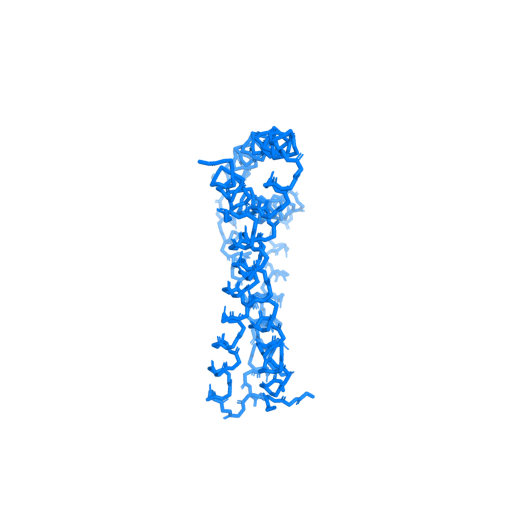M 1615 O O . LYS A 1 197 ? 27.044 -8.076 71.025 1.00 113.80 197 LYS A O 1
ATOM 1621 N N . ARG A 1 198 ? 28.807 -8.136 69.625 1.00 113.43 198 ARG A N 1
ATOM 1622 C CA . ARG A 1 198 ? 29.766 -8.508 70.663 1.00 129.10 198 ARG A CA 1
ATOM 1623 C C . ARG A 1 198 ? 29.959 -7.367 71.664 1.00 134.86 198 ARG A C 1
ATOM 1624 O O . ARG A 1 198 ? 30.334 -7.593 72.816 1.00 144.36 198 ARG A O 1
#

Secondary structure (DSSP, 8-state):
-HHHHHHHHHHHHHHHHHHHHHHHHHHHHHHH--HHHHHHHHHHHHHHHHHHHHHHHHT---HHHHHHHHHHHHHHHHHHHHHHHHHHHHHHHHH-THHHHHHHHHHHHHHHHHHHHHHHHHHHHHHHH---SHHHHHHHHHHHHHHHHHHHHHHHTT------HHHHHHHHHHHHHHHHHHHHHHHHHH-

B-factor: mean 81.49, std 22.2, range [43.99, 182.02]

Radius of gyration: 22.43 Å; Cα contacts (8 Å, |Δi|>4): 135; chains: 1; bounding box: 60×45×48 Å

Solvent-accessible surface area: 13237 Å² total

Sequence (191 aa):
SPEDEIERLERENEKLERENERLEREIRWLEEGQLEDKVEELLSKNYHLENEVERLKKLVGSGSPEDKIEELKRKIEKLKRENERLERENEWLERGSGSPEDKIEELKRKNRELKEKNKELKEKIYRLKESGQLEDKVEELLSKNYHLENEVERLKKLVGSPEEIKELEEEIRELEEKNEELKRKNEWLKR

Foldseek 3Di:
DLVVLLVVLVVLLVVLVVVLVLLVVLVVLLVPDVLVVSLVVLVVLLVVLVVLLVVLVVVDPDCPLVVLLVVLVVLLVVLVVLLVVLVVVLCCLVPHDPVSVVSSVVSVVSSVVSVVSVVVSVVVLVVSLPVDDSSVSSVVSSVSSVVSVVSSVSSVLQPVPSVNSVVSVVSSVVSVVSSVVSVVSSVVSVD

Nearest PDB structures (foldseek):
  8p4y-assembly1_A  TM=1.005E+00  e=1.179E-19  synthetic construct
  4tx5-assembly1_B  TM=2.825E-01  e=1.851E+00  Homo sapiens
  3g67-assembly1_B  TM=1.852E-01  e=3.509E-01  Thermotoga maritima
  8auw-assembly1_D  TM=2.939E-01  e=2.771E+00  Homo sapiens
  3g6b-assembly1_B  TM=1.853E-01  e=6.425E-01  Thermotoga maritima